Protein AF-A0A1Q6M2W2-F1 (afdb_monomer)

pLDDT: mean 86.51, std 11.09, range [36.31, 98.31]

Nearest PDB structures (foldseek):
  4e0s-assembly1_A  TM=2.019E-01  e=8.019E+00  Homo sapiens

Structure (mmCIF, N/CA/C/O backbone):
data_AF-A0A1Q6M2W2-F1
#
_entry.id   AF-A0A1Q6M2W2-F1
#
loop_
_atom_site.group_PDB
_atom_site.id
_atom_site.type_symbol
_atom_site.label_atom_id
_atom_site.label_alt_id
_atom_site.label_comp_id
_atom_site.label_asym_id
_atom_site.label_entity_id
_atom_site.label_seq_id
_atom_site.pdbx_PDB_ins_code
_atom_site.Cartn_x
_atom_site.Cartn_y
_atom_site.Cartn_z
_atom_site.occupancy
_atom_site.B_iso_or_equiv
_atom_site.auth_seq_id
_atom_site.auth_comp_id
_atom_site.auth_asym_id
_atom_site.auth_atom_id
_atom_site.pdbx_PDB_model_num
ATOM 1 N N . MET A 1 1 ? 17.132 29.764 -14.033 1.00 75.50 1 MET A N 1
ATOM 2 C CA . MET A 1 1 ? 17.702 30.479 -12.850 1.00 75.50 1 MET A CA 1
ATOM 3 C C . MET A 1 1 ? 17.456 29.687 -11.576 1.00 75.50 1 MET A C 1
ATOM 5 O O . MET A 1 1 ? 18.410 29.459 -10.844 1.00 75.50 1 MET A O 1
ATOM 9 N N . ILE A 1 2 ? 16.221 29.230 -11.338 1.00 83.56 2 ILE A N 1
ATOM 10 C CA . ILE A 1 2 ? 15.901 28.338 -10.218 1.00 83.56 2 ILE A CA 1
ATOM 11 C C . ILE A 1 2 ? 16.617 26.981 -10.332 1.00 83.56 2 ILE A C 1
ATOM 13 O O . ILE A 1 2 ? 17.122 26.501 -9.325 1.00 83.56 2 ILE A O 1
ATOM 17 N N . GLU A 1 3 ? 16.789 26.424 -11.544 1.00 86.62 3 GLU A N 1
ATOM 18 C CA . GLU A 1 3 ? 17.474 25.134 -11.725 1.00 86.62 3 GLU A CA 1
ATOM 19 C C . GLU A 1 3 ? 18.938 25.177 -11.271 1.00 86.62 3 GLU A C 1
ATOM 21 O O . GLU A 1 3 ? 19.395 24.283 -10.572 1.00 86.62 3 GLU A O 1
ATOM 26 N N . LYS A 1 4 ? 19.653 26.271 -11.563 1.00 86.12 4 LYS A N 1
ATOM 27 C CA . LYS A 1 4 ? 21.054 26.451 -11.147 1.00 86.12 4 LYS A CA 1
ATOM 28 C C . LYS A 1 4 ? 21.211 26.646 -9.639 1.00 86.12 4 LYS A C 1
ATOM 30 O O . LYS A 1 4 ? 22.255 26.300 -9.097 1.00 86.12 4 LYS A O 1
ATOM 35 N N . ILE A 1 5 ? 20.218 27.247 -8.981 1.00 88.75 5 ILE A N 1
ATOM 36 C CA . ILE A 1 5 ? 20.227 27.437 -7.524 1.00 88.75 5 ILE A CA 1
ATOM 37 C C . ILE A 1 5 ? 19.974 26.095 -6.840 1.00 88.75 5 ILE A C 1
ATOM 39 O O . ILE A 1 5 ? 20.729 25.719 -5.951 1.00 88.75 5 ILE A O 1
ATOM 43 N N . LEU A 1 6 ? 18.958 25.361 -7.298 1.00 89.31 6 LEU A N 1
ATOM 44 C CA . LEU A 1 6 ? 18.639 24.037 -6.773 1.00 89.31 6 LEU A CA 1
ATOM 45 C C . LEU A 1 6 ? 19.788 23.055 -7.008 1.00 89.31 6 LEU A C 1
ATOM 47 O O . LEU A 1 6 ? 20.166 22.366 -6.071 1.00 89.31 6 LEU A O 1
ATOM 51 N N . GLN A 1 7 ? 20.394 23.048 -8.200 1.00 91.56 7 GLN A N 1
ATOM 52 C CA . GLN A 1 7 ? 21.544 22.188 -8.491 1.00 91.56 7 GLN A CA 1
ATOM 53 C C . GLN A 1 7 ? 22.681 22.423 -7.493 1.00 91.56 7 GLN A C 1
ATOM 55 O O . GLN A 1 7 ? 23.125 21.482 -6.853 1.00 91.56 7 GLN A O 1
ATOM 60 N N . LYS A 1 8 ? 23.084 23.685 -7.284 1.00 91.12 8 LYS A N 1
ATOM 61 C CA . LYS A 1 8 ? 24.132 24.022 -6.308 1.00 91.12 8 LYS A CA 1
ATOM 62 C C . LYS A 1 8 ? 23.805 23.546 -4.896 1.00 91.12 8 LYS A C 1
ATOM 64 O O . LYS A 1 8 ? 24.703 23.117 -4.185 1.00 91.12 8 LYS A O 1
ATOM 69 N N . LEU A 1 9 ? 22.540 23.650 -4.495 1.00 91.69 9 LEU A N 1
ATOM 70 C CA . LEU A 1 9 ? 22.096 23.205 -3.182 1.00 91.69 9 LEU A CA 1
ATOM 71 C C . LEU A 1 9 ? 22.223 21.681 -3.055 1.00 91.69 9 LEU A C 1
ATOM 73 O O . LEU A 1 9 ? 22.772 21.195 -2.073 1.00 91.69 9 LEU A O 1
ATOM 77 N N . TYR A 1 10 ? 21.782 20.919 -4.057 1.00 89.06 10 TYR A N 1
ATOM 78 C CA . TYR A 1 10 ? 21.920 19.462 -4.032 1.00 89.06 10 TYR A CA 1
ATOM 79 C C . TYR A 1 10 ? 23.381 19.003 -4.082 1.00 89.06 10 TYR A C 1
ATOM 81 O O . TYR A 1 10 ? 23.728 18.097 -3.330 1.00 89.06 10 TYR A O 1
ATOM 89 N N . ASP A 1 11 ? 24.235 19.658 -4.873 1.00 89.62 11 ASP A N 1
ATOM 90 C CA . ASP A 1 11 ? 25.675 19.363 -4.921 1.00 89.62 11 ASP A CA 1
ATOM 91 C C . ASP A 1 11 ? 26.352 19.585 -3.549 1.00 89.62 11 ASP A C 1
ATOM 93 O O . ASP A 1 11 ? 27.282 18.867 -3.189 1.00 89.62 11 ASP A O 1
ATOM 97 N N . GLU A 1 12 ? 25.886 20.566 -2.763 1.00 91.50 12 GLU A N 1
ATOM 98 C CA . GLU A 1 12 ? 26.402 20.860 -1.418 1.00 91.50 12 GLU A CA 1
ATOM 99 C C . GLU A 1 12 ? 25.922 19.845 -0.368 1.00 91.50 12 GLU A C 1
ATOM 101 O O . GLU A 1 12 ? 26.719 19.367 0.440 1.00 91.50 12 GLU A O 1
ATOM 106 N N . TYR A 1 13 ? 24.631 19.498 -0.372 1.00 88.69 13 TYR A N 1
ATOM 107 C CA . TYR A 1 13 ? 24.055 18.570 0.611 1.00 88.69 13 TYR A CA 1
ATOM 108 C C . TYR A 1 13 ? 24.343 17.093 0.301 1.00 88.69 13 TYR A C 1
ATOM 110 O O . TYR A 1 13 ? 24.366 16.273 1.221 1.00 88.69 13 TYR A O 1
ATOM 118 N N . TYR A 1 14 ? 24.553 16.745 -0.971 1.00 86.12 14 TYR A N 1
ATOM 119 C CA . TYR A 1 14 ? 24.715 15.369 -1.444 1.00 86.12 14 TYR A CA 1
ATOM 120 C C . TYR A 1 14 ? 25.873 15.236 -2.450 1.00 86.12 14 TYR A C 1
ATOM 122 O O . TYR A 1 14 ? 25.654 14.796 -3.580 1.00 86.12 14 TYR A O 1
ATOM 130 N N . PRO A 1 15 ? 27.115 15.561 -2.052 1.00 85.44 15 PRO A N 1
ATOM 131 C CA . PRO A 1 15 ? 28.253 15.660 -2.974 1.00 85.44 15 PRO A CA 1
ATOM 132 C C . PRO A 1 15 ? 28.617 14.342 -3.676 1.00 85.44 15 PRO A C 1
ATOM 134 O O . PRO A 1 15 ? 29.222 14.361 -4.745 1.00 85.44 15 PRO A O 1
ATOM 137 N N . ASP A 1 16 ? 28.241 13.201 -3.094 1.00 85.69 16 ASP A N 1
ATOM 138 C CA . ASP A 1 16 ? 28.540 11.866 -3.629 1.00 85.69 16 ASP A CA 1
ATOM 139 C C . ASP A 1 16 ? 27.425 11.296 -4.523 1.00 85.69 16 ASP A C 1
ATOM 141 O O . ASP A 1 16 ? 27.523 10.156 -4.989 1.00 85.69 16 ASP A O 1
ATOM 145 N N . ARG A 1 17 ? 26.339 12.052 -4.730 1.00 82.75 17 ARG A N 1
ATOM 146 C CA . ARG A 1 17 ? 25.168 11.606 -5.488 1.00 82.75 17 ARG A CA 1
ATOM 147 C C . ARG A 1 17 ? 25.178 12.183 -6.896 1.00 82.75 17 ARG A C 1
ATOM 149 O O . ARG A 1 17 ? 25.464 13.359 -7.095 1.00 82.75 17 ARG A O 1
ATOM 156 N N . ASP A 1 18 ? 24.807 11.361 -7.872 1.00 84.31 18 ASP A N 1
ATOM 157 C CA . ASP A 1 18 ? 24.582 11.826 -9.245 1.00 84.31 18 ASP A CA 1
ATOM 158 C C . ASP A 1 18 ? 23.169 12.414 -9.340 1.00 84.31 18 ASP A C 1
ATOM 160 O O . ASP A 1 18 ? 22.199 11.696 -9.584 1.00 84.31 18 ASP A O 1
ATOM 164 N N . ILE A 1 19 ? 23.028 13.703 -9.030 1.00 84.56 19 ILE A N 1
ATOM 165 C CA . ILE A 1 19 ? 21.745 14.413 -9.022 1.00 84.56 19 ILE A CA 1
ATOM 166 C C . ILE A 1 19 ? 21.775 15.521 -10.067 1.00 84.56 19 ILE A C 1
ATOM 168 O O . ILE A 1 19 ? 22.689 16.341 -10.094 1.00 84.56 19 ILE A O 1
ATOM 172 N N . GLN A 1 20 ? 20.728 15.600 -10.883 1.00 86.25 20 GLN A N 1
ATOM 173 C CA . GLN A 1 20 ? 20.564 16.627 -11.898 1.00 86.25 20 GLN A CA 1
ATOM 174 C C . GLN A 1 20 ? 19.202 17.312 -11.782 1.00 86.25 20 GLN A C 1
ATOM 176 O O . GLN A 1 20 ? 18.156 16.668 -11.732 1.00 86.25 20 GLN A O 1
ATOM 181 N N . VAL A 1 21 ? 19.191 18.643 -11.791 1.00 85.12 21 VAL A N 1
ATOM 182 C CA . VAL A 1 21 ? 17.964 19.439 -11.881 1.00 85.12 21 VAL A CA 1
ATOM 183 C C . VAL A 1 21 ? 17.675 19.748 -13.348 1.00 85.12 21 VAL A C 1
ATOM 185 O O . VAL A 1 21 ? 18.385 20.516 -13.998 1.00 85.12 21 VAL A O 1
ATOM 188 N N . LEU A 1 22 ? 16.606 19.153 -13.867 1.00 83.94 22 LEU A N 1
ATOM 189 C CA . LEU A 1 22 ? 16.164 19.241 -15.255 1.00 83.94 22 LEU A CA 1
ATOM 190 C C . LEU A 1 22 ? 14.879 20.065 -15.381 1.00 83.94 22 LEU A C 1
ATOM 192 O O . LEU A 1 22 ? 14.117 20.215 -14.427 1.00 83.94 22 LEU A O 1
ATOM 196 N N . ILE A 1 23 ? 14.600 20.569 -16.584 1.00 80.00 23 ILE A N 1
ATOM 197 C CA . ILE A 1 23 ? 13.263 21.053 -16.951 1.00 80.00 23 ILE A CA 1
ATOM 198 C C . ILE A 1 23 ? 12.682 20.067 -17.958 1.00 80.00 23 ILE A C 1
ATOM 200 O O . ILE A 1 23 ? 13.102 20.039 -19.112 1.00 80.00 23 ILE A O 1
ATOM 204 N N . VAL A 1 24 ? 11.705 19.277 -17.521 1.00 73.06 24 VAL A N 1
ATOM 205 C CA . VAL A 1 24 ? 11.003 18.299 -18.357 1.00 73.06 24 VAL A CA 1
ATOM 206 C C . VAL A 1 24 ? 9.574 18.792 -18.543 1.00 73.06 24 VAL A C 1
ATOM 208 O O . VAL A 1 24 ? 8.870 19.050 -17.568 1.00 73.06 24 VAL A O 1
ATOM 211 N N . ASN A 1 25 ? 9.151 18.995 -19.794 1.00 74.00 25 ASN A N 1
ATOM 212 C CA . ASN A 1 25 ? 7.805 19.476 -20.140 1.00 74.00 25 ASN A CA 1
ATOM 213 C C . ASN A 1 25 ? 7.372 20.741 -19.365 1.00 74.00 25 ASN A C 1
ATOM 215 O O . ASN A 1 25 ? 6.236 20.860 -18.909 1.00 74.00 25 ASN A O 1
ATOM 219 N N . GLY A 1 26 ? 8.300 21.687 -19.179 1.00 76.88 26 GLY A N 1
ATOM 220 C CA . GLY A 1 26 ? 8.050 22.951 -18.474 1.00 76.88 26 GLY A CA 1
ATOM 221 C C . GLY A 1 26 ? 8.028 22.855 -16.943 1.00 76.88 26 GLY A C 1
ATOM 222 O O . GLY A 1 26 ? 7.770 23.861 -16.285 1.00 76.88 26 GLY A O 1
ATOM 223 N N . ARG A 1 27 ? 8.319 21.685 -16.361 1.00 77.12 27 ARG A N 1
ATOM 224 C CA . ARG A 1 27 ? 8.390 21.472 -14.910 1.00 77.12 27 ARG A CA 1
ATOM 225 C C . ARG A 1 27 ? 9.825 21.223 -14.460 1.00 77.12 27 ARG A C 1
ATOM 227 O O . ARG A 1 27 ? 10.547 20.440 -15.076 1.00 77.12 27 ARG A O 1
ATOM 234 N N . VAL A 1 28 ? 10.220 21.867 -13.362 1.00 81.06 28 VAL A N 1
ATOM 235 C CA . VAL A 1 28 ? 11.485 21.564 -12.679 1.00 81.06 28 VAL A CA 1
ATOM 236 C C . VAL A 1 28 ? 11.394 20.147 -12.118 1.00 81.06 28 VAL A C 1
ATOM 238 O O . VAL A 1 28 ? 10.469 19.838 -11.373 1.00 81.06 28 VAL A O 1
ATOM 241 N N . THR A 1 29 ? 12.333 19.296 -12.508 1.00 80.19 29 THR A N 1
ATOM 242 C CA . THR A 1 29 ? 12.381 17.871 -12.180 1.00 80.19 29 THR A CA 1
ATOM 243 C C . THR A 1 29 ? 13.741 17.556 -11.581 1.00 80.19 29 THR A C 1
ATOM 245 O O . THR A 1 29 ? 14.766 17.915 -12.155 1.00 80.19 29 THR A O 1
ATOM 248 N N . LEU A 1 30 ? 13.755 16.891 -10.430 1.00 82.44 30 LEU A N 1
ATOM 249 C CA . LEU A 1 30 ? 14.973 16.358 -9.834 1.00 82.44 30 LEU A CA 1
ATOM 250 C C . LEU A 1 30 ? 15.187 14.937 -10.363 1.00 82.44 30 LEU A C 1
ATOM 252 O O . LEU A 1 30 ? 14.386 14.052 -10.073 1.00 82.44 30 LEU A O 1
ATOM 256 N N . ALA A 1 31 ? 16.240 14.726 -11.142 1.00 79.62 31 ALA A N 1
ATOM 257 C CA . ALA A 1 31 ? 16.678 13.408 -11.570 1.00 79.62 31 ALA A CA 1
ATOM 258 C C . ALA A 1 31 ? 17.795 12.932 -10.638 1.00 79.62 31 ALA A C 1
ATOM 260 O O . ALA A 1 31 ? 18.811 13.602 -10.481 1.00 79.62 31 ALA A O 1
ATOM 261 N N . ILE A 1 32 ? 17.590 11.790 -9.993 1.00 82.88 32 ILE A N 1
ATOM 262 C CA . ILE A 1 32 ? 18.611 11.111 -9.198 1.00 82.88 32 ILE A CA 1
ATOM 263 C C . ILE A 1 32 ? 19.132 9.981 -10.085 1.00 82.88 32 ILE A C 1
ATOM 265 O O . ILE A 1 32 ? 18.499 8.941 -10.220 1.00 82.88 32 ILE A O 1
ATOM 269 N N . ASN A 1 33 ? 20.239 10.226 -10.769 1.00 83.88 33 ASN A N 1
ATOM 270 C CA . ASN A 1 33 ? 20.724 9.410 -11.876 1.00 83.88 33 ASN A CA 1
ATOM 271 C C . ASN A 1 33 ? 21.534 8.188 -11.434 1.00 83.88 33 ASN A C 1
ATOM 273 O O . ASN A 1 33 ? 21.757 7.295 -12.245 1.00 83.88 33 ASN A O 1
ATOM 277 N N . ASP A 1 34 ? 21.944 8.109 -10.166 1.00 85.00 34 ASP A N 1
ATOM 278 C CA . ASP A 1 34 ? 22.651 6.945 -9.617 1.00 85.00 34 ASP A CA 1
ATOM 279 C C . ASP A 1 34 ? 21.727 5.877 -9.012 1.00 85.00 34 ASP A C 1
ATOM 281 O O . ASP A 1 34 ? 22.176 4.755 -8.755 1.00 85.00 34 ASP A O 1
ATOM 285 N N . THR A 1 35 ? 20.456 6.211 -8.768 1.00 86.94 35 THR A N 1
ATOM 286 C CA . THR A 1 35 ? 19.514 5.361 -8.034 1.00 86.94 35 THR A CA 1
ATOM 287 C C . THR A 1 35 ? 18.098 5.518 -8.564 1.00 86.94 35 THR A C 1
ATOM 289 O O . THR A 1 35 ? 17.598 6.631 -8.684 1.00 86.94 35 THR A O 1
ATOM 292 N N . ALA A 1 36 ? 17.405 4.403 -8.775 1.00 87.62 36 ALA A N 1
ATOM 293 C CA . ALA A 1 36 ? 15.993 4.399 -9.138 1.00 87.62 36 ALA A CA 1
ATOM 294 C C . ALA A 1 36 ? 15.145 3.786 -8.015 1.00 87.62 36 ALA A C 1
ATOM 296 O O . ALA A 1 36 ? 15.364 2.636 -7.649 1.00 87.62 36 ALA A O 1
ATOM 297 N N . GLN A 1 37 ? 14.161 4.523 -7.488 1.00 88.06 37 GLN A N 1
ATOM 298 C CA . GLN A 1 37 ? 13.134 3.956 -6.607 1.00 88.06 37 GLN A CA 1
ATOM 299 C C . GLN A 1 37 ? 11.965 3.475 -7.459 1.00 88.06 37 GLN A C 1
ATOM 301 O O . GLN A 1 37 ? 11.242 4.286 -8.035 1.00 88.06 37 GLN A O 1
ATOM 306 N N . ALA A 1 38 ? 11.779 2.160 -7.544 1.00 90.19 38 ALA A N 1
ATOM 307 C CA . ALA A 1 38 ? 10.659 1.597 -8.275 1.00 90.19 38 ALA A CA 1
ATOM 308 C C . ALA A 1 38 ? 9.338 1.927 -7.565 1.00 90.19 38 ALA A C 1
ATOM 310 O O . ALA A 1 38 ? 9.150 1.639 -6.379 1.00 90.19 38 ALA A O 1
ATOM 311 N N . SER A 1 39 ? 8.409 2.506 -8.322 1.00 89.75 39 SER A N 1
ATOM 312 C CA . SER A 1 39 ? 7.023 2.719 -7.903 1.00 89.75 39 SER A CA 1
ATOM 313 C C . SER A 1 39 ? 6.226 1.416 -7.971 1.00 89.75 39 SER A C 1
ATOM 315 O O . SER A 1 39 ? 5.271 1.240 -7.221 1.00 89.75 39 SER A O 1
ATOM 317 N N . TYR A 1 40 ? 6.599 0.497 -8.864 1.00 92.75 40 TYR A N 1
ATOM 318 C CA . TYR A 1 40 ? 5.959 -0.806 -9.029 1.00 92.75 40 TYR A CA 1
ATOM 319 C C . TYR A 1 40 ? 6.880 -1.803 -9.745 1.00 92.75 40 TYR A C 1
ATOM 321 O O . TYR A 1 40 ? 7.853 -1.418 -10.401 1.00 92.75 40 TYR A O 1
ATOM 329 N N . SER A 1 41 ? 6.529 -3.085 -9.658 1.00 93.88 41 SER A N 1
ATOM 330 C CA . SER A 1 41 ? 7.051 -4.154 -10.513 1.00 93.88 41 SER A CA 1
ATOM 331 C C . SER A 1 41 ? 5.907 -4.862 -11.232 1.00 93.88 41 SER A C 1
ATOM 333 O O . SER A 1 41 ? 4.796 -4.989 -10.707 1.00 93.88 41 SER A O 1
ATOM 335 N N . ILE A 1 42 ? 6.163 -5.324 -12.452 1.00 95.12 42 ILE A N 1
ATOM 336 C CA . ILE A 1 42 ? 5.159 -6.001 -13.273 1.00 95.12 42 ILE A CA 1
ATOM 337 C C . ILE A 1 42 ? 5.330 -7.515 -13.139 1.00 95.12 42 ILE A C 1
ATOM 339 O O . ILE A 1 42 ? 6.439 -8.039 -13.225 1.00 95.12 42 ILE A O 1
ATOM 343 N N . LYS A 1 43 ? 4.223 -8.236 -12.941 1.00 93.00 43 LYS A N 1
ATOM 344 C CA . LYS A 1 43 ? 4.223 -9.693 -12.796 1.00 93.00 43 LYS A CA 1
ATOM 345 C C . LYS A 1 43 ? 4.658 -10.373 -14.098 1.00 93.00 43 LYS A C 1
ATOM 347 O O . LYS A 1 43 ? 4.135 -10.061 -15.167 1.00 93.00 43 LYS A O 1
ATOM 352 N N . GLY A 1 44 ? 5.549 -11.358 -13.985 1.00 94.38 44 GLY A N 1
ATOM 353 C CA . GLY A 1 44 ? 6.057 -12.148 -15.111 1.00 94.38 44 GLY A CA 1
ATOM 354 C C . GLY A 1 44 ? 7.385 -11.630 -15.665 1.00 94.38 44 GLY A C 1
ATOM 355 O O . GLY A 1 44 ? 8.047 -10.803 -15.046 1.00 94.38 44 GLY A O 1
ATOM 356 N N . THR A 1 45 ? 7.780 -12.151 -16.826 1.00 96.56 45 THR A N 1
ATOM 357 C CA . THR A 1 45 ? 9.017 -11.766 -17.517 1.00 96.56 45 THR A CA 1
ATOM 358 C C . THR A 1 45 ? 8.721 -11.347 -18.948 1.00 96.56 45 THR A C 1
ATOM 360 O O . THR A 1 45 ? 7.876 -11.968 -19.594 1.00 96.56 45 THR A O 1
ATOM 363 N N . TYR A 1 46 ? 9.460 -10.364 -19.452 1.00 97.94 46 TYR A N 1
ATOM 364 C CA . TYR A 1 46 ? 9.162 -9.671 -20.702 1.00 97.94 46 TYR A CA 1
ATOM 365 C C . TYR A 1 46 ? 10.362 -9.686 -21.649 1.00 97.94 46 TYR A C 1
ATOM 367 O O . TYR A 1 46 ? 11.522 -9.636 -21.234 1.00 97.94 46 TYR A O 1
ATOM 375 N N . ARG A 1 47 ? 10.098 -9.742 -22.949 1.00 97.38 47 ARG A N 1
ATOM 376 C CA . ARG A 1 47 ? 11.106 -9.575 -24.000 1.00 97.38 47 ARG A CA 1
ATOM 377 C C . ARG A 1 47 ? 11.396 -8.100 -24.232 1.00 97.38 47 ARG A C 1
ATOM 379 O O . ARG A 1 47 ? 10.553 -7.254 -23.957 1.00 97.38 47 ARG A O 1
ATOM 386 N N . TYR A 1 48 ? 12.552 -7.807 -24.823 1.00 97.38 48 TYR A N 1
ATOM 387 C CA . TYR A 1 48 ? 12.975 -6.443 -25.158 1.00 97.38 48 TYR A CA 1
ATOM 388 C C . TYR A 1 48 ? 11.862 -5.586 -25.798 1.00 97.38 48 TYR A C 1
ATOM 390 O O . TYR A 1 48 ? 11.522 -4.530 -25.276 1.00 97.38 48 TYR A O 1
ATOM 398 N N . GLU A 1 49 ? 11.230 -6.066 -26.874 1.00 96.69 49 GLU A N 1
ATOM 399 C CA . GLU A 1 49 ? 10.168 -5.321 -27.576 1.00 96.69 49 GLU A CA 1
ATOM 400 C C . GLU A 1 49 ? 8.903 -5.121 -26.725 1.00 96.69 49 GLU A C 1
ATOM 402 O O . GLU A 1 49 ? 8.231 -4.096 -26.823 1.00 96.69 49 GLU A O 1
ATOM 407 N N . GLU A 1 50 ? 8.575 -6.079 -25.855 1.00 97.62 50 GLU A N 1
ATOM 408 C CA . GLU A 1 50 ? 7.438 -5.952 -24.939 1.00 97.62 50 GLU A CA 1
ATOM 409 C C . GLU A 1 50 ? 7.710 -4.855 -23.909 1.00 97.62 50 GLU A C 1
ATOM 411 O O . GLU A 1 50 ? 6.841 -4.026 -23.654 1.00 97.62 50 GLU A O 1
ATOM 416 N N . VAL A 1 51 ? 8.937 -4.782 -23.384 1.00 97.94 51 VAL A N 1
ATOM 417 C CA . VAL A 1 51 ? 9.347 -3.699 -22.484 1.00 97.94 51 VAL A CA 1
ATOM 418 C C . VAL A 1 51 ? 9.305 -2.340 -23.189 1.00 97.94 51 VAL A C 1
ATOM 420 O O . VAL A 1 51 ? 8.810 -1.376 -22.606 1.00 97.94 51 VAL A O 1
ATOM 423 N N . GLN A 1 52 ? 9.765 -2.245 -24.443 1.00 96.38 52 GLN A N 1
ATOM 424 C CA . GLN A 1 52 ? 9.666 -1.004 -25.225 1.00 96.38 52 GLN A CA 1
ATOM 425 C C . GLN A 1 52 ? 8.211 -0.537 -25.354 1.00 96.38 52 GLN A C 1
ATOM 427 O O . GLN A 1 52 ? 7.925 0.640 -25.131 1.00 96.38 52 GLN A O 1
ATOM 432 N N . ASN A 1 53 ? 7.289 -1.457 -25.649 1.00 96.75 53 ASN A N 1
ATOM 433 C CA . ASN A 1 53 ? 5.861 -1.153 -25.740 1.00 96.75 53 ASN A CA 1
ATOM 434 C C . ASN A 1 53 ? 5.288 -0.683 -24.398 1.00 96.75 53 ASN A C 1
ATOM 436 O O . ASN A 1 53 ? 4.562 0.306 -24.360 1.00 96.75 53 ASN A O 1
ATOM 440 N N . LEU A 1 54 ? 5.649 -1.336 -23.289 1.00 97.25 54 LEU A N 1
ATOM 441 C CA . LEU A 1 54 ? 5.239 -0.906 -21.949 1.00 97.25 54 LEU A CA 1
ATOM 442 C C . LEU A 1 54 ? 5.771 0.496 -21.612 1.00 97.25 54 LEU A C 1
ATOM 444 O O . LEU A 1 54 ? 5.049 1.317 -21.050 1.00 97.25 54 LEU A O 1
ATOM 448 N N . ASN A 1 55 ? 7.011 0.809 -21.997 1.00 96.75 55 ASN A N 1
ATOM 449 C CA . ASN A 1 55 ? 7.623 2.102 -21.702 1.00 96.75 55 ASN A CA 1
ATOM 450 C C . ASN A 1 55 ? 6.899 3.281 -22.380 1.00 96.75 55 ASN A C 1
ATOM 452 O O . ASN A 1 55 ? 6.926 4.389 -21.843 1.00 96.75 55 ASN A O 1
ATOM 456 N N . GLN A 1 56 ? 6.201 3.061 -23.502 1.00 95.06 56 GLN A N 1
ATOM 457 C CA . GLN A 1 56 ? 5.419 4.106 -24.182 1.00 95.06 56 GLN A CA 1
ATOM 458 C C . GLN A 1 56 ? 4.336 4.719 -23.279 1.00 95.06 56 GLN A C 1
ATOM 460 O O . GLN A 1 56 ? 4.021 5.897 -23.428 1.00 95.06 56 GLN A O 1
ATOM 465 N N . PHE A 1 57 ? 3.822 3.967 -22.300 1.00 94.62 57 PHE A N 1
ATOM 466 C CA . PHE A 1 57 ? 2.809 4.438 -21.346 1.00 94.62 57 PHE A CA 1
ATOM 467 C C . PHE A 1 57 ? 3.384 5.273 -20.195 1.00 94.62 57 PHE A C 1
ATOM 469 O O . PHE A 1 57 ? 2.640 5.863 -19.420 1.00 94.62 57 PHE A O 1
ATOM 476 N N . THR A 1 58 ? 4.710 5.346 -20.071 1.00 91.94 58 THR A N 1
ATOM 477 C CA . THR A 1 58 ? 5.369 6.036 -18.952 1.00 91.94 58 THR A CA 1
ATOM 478 C C . THR A 1 58 ? 5.775 7.474 -19.268 1.00 91.94 58 THR A C 1
ATOM 480 O O . THR A 1 58 ? 6.145 8.211 -18.356 1.00 91.94 58 THR A O 1
ATOM 483 N N . ASN A 1 59 ? 5.746 7.871 -20.549 1.00 86.69 59 ASN A N 1
ATOM 484 C CA . ASN A 1 59 ? 6.332 9.118 -21.061 1.00 86.69 59 ASN A CA 1
ATOM 485 C C . ASN A 1 59 ? 7.814 9.330 -20.679 1.00 86.69 59 ASN A C 1
ATOM 487 O O . ASN A 1 59 ? 8.293 10.465 -20.678 1.00 86.69 59 ASN A O 1
ATOM 491 N N . GLY A 1 60 ? 8.533 8.256 -20.345 1.00 89.31 60 GLY A N 1
ATOM 492 C CA . GLY A 1 60 ? 9.939 8.293 -19.957 1.00 89.31 60 GLY A CA 1
ATOM 493 C C . GLY A 1 60 ? 10.812 7.376 -20.805 1.00 89.31 60 GLY A C 1
ATOM 494 O O . GLY A 1 60 ? 10.436 6.917 -21.886 1.00 89.31 60 GLY A O 1
ATOM 495 N N . PHE A 1 61 ? 12.006 7.111 -20.296 1.00 93.19 61 PHE A N 1
ATOM 496 C CA . PHE A 1 61 ? 13.015 6.279 -20.936 1.00 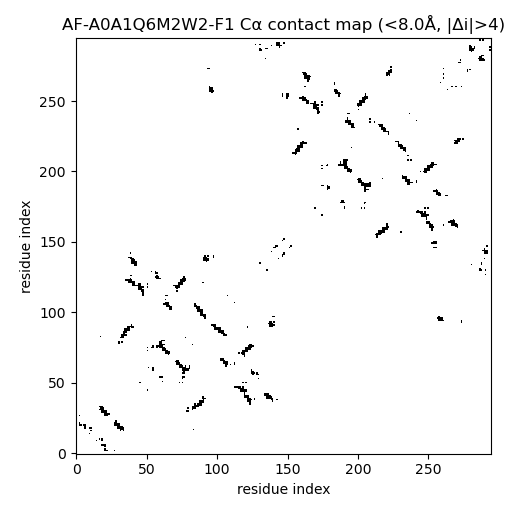93.19 61 PHE A CA 1
ATOM 497 C C . PHE A 1 61 ? 13.124 4.917 -20.259 1.00 93.19 61 PHE A C 1
ATOM 499 O O . PHE A 1 61 ? 12.710 4.735 -19.113 1.00 93.19 61 PHE A O 1
ATOM 506 N N . VAL A 1 62 ? 13.722 3.971 -20.978 1.00 95.38 62 VAL A N 1
ATOM 507 C CA . VAL A 1 62 ? 13.986 2.623 -20.485 1.00 95.38 62 VAL A CA 1
ATOM 508 C C . VAL A 1 62 ? 15.482 2.346 -20.429 1.00 95.38 62 VAL A C 1
ATOM 510 O O . VAL A 1 62 ? 16.222 2.716 -21.341 1.00 95.38 62 VAL A O 1
ATOM 513 N N . GLN A 1 63 ? 15.920 1.661 -19.375 1.00 95.75 63 GLN A N 1
ATOM 514 C CA . GLN A 1 63 ? 17.248 1.057 -19.296 1.00 95.75 63 GLN A CA 1
ATOM 515 C C . GLN A 1 63 ? 17.152 -0.439 -19.007 1.00 95.75 63 GLN A C 1
ATOM 517 O O . GLN A 1 63 ? 16.255 -0.893 -18.299 1.00 95.75 63 GLN A O 1
ATOM 522 N N . TYR A 1 64 ? 18.110 -1.191 -19.544 1.00 97.31 64 TYR A N 1
ATOM 523 C CA . TYR A 1 64 ? 18.209 -2.641 -19.412 1.00 97.31 64 TYR A CA 1
ATOM 524 C C . TYR A 1 64 ? 19.530 -3.013 -18.752 1.00 97.31 64 TYR A C 1
ATOM 526 O O . TYR A 1 64 ? 20.556 -2.380 -19.006 1.00 97.31 64 TYR A O 1
ATOM 534 N N . GLY A 1 65 ? 19.521 -4.050 -17.927 1.00 96.12 65 GLY A N 1
ATOM 535 C CA . GLY A 1 65 ? 20.712 -4.501 -17.224 1.00 96.12 65 GLY A CA 1
ATOM 536 C C . GLY A 1 65 ? 20.507 -5.813 -16.485 1.00 96.12 65 GLY A C 1
ATOM 537 O O . GLY A 1 65 ? 19.524 -6.520 -16.695 1.00 96.12 65 GLY A O 1
ATOM 538 N N . LEU A 1 66 ? 21.453 -6.127 -15.609 1.00 96.00 66 LEU A N 1
ATOM 539 C CA . LEU A 1 66 ? 21.443 -7.292 -14.735 1.00 96.00 66 LEU A CA 1
ATOM 540 C C . LEU A 1 66 ? 21.426 -6.849 -13.274 1.00 96.00 66 LEU A C 1
ATOM 542 O O . LEU A 1 66 ? 22.316 -6.106 -12.852 1.00 96.00 66 LEU A O 1
ATOM 546 N N . CYS A 1 67 ? 20.493 -7.391 -12.497 1.00 93.81 67 CYS A N 1
ATOM 547 C CA . CYS A 1 67 ? 20.559 -7.376 -11.040 1.00 93.81 67 CYS A CA 1
ATOM 548 C C . CYS A 1 67 ? 21.097 -8.728 -10.545 1.00 93.81 67 CYS A C 1
ATOM 550 O O . CYS A 1 67 ? 20.441 -9.754 -10.745 1.00 93.81 67 CYS A O 1
ATOM 552 N N . PRO A 1 68 ? 22.300 -8.787 -9.939 1.00 85.75 68 PRO A N 1
ATOM 553 C CA . PRO A 1 68 ? 22.829 -10.034 -9.393 1.00 85.75 68 PRO A CA 1
ATOM 554 C C . PRO A 1 68 ? 21.903 -10.585 -8.299 1.00 85.75 68 PRO A C 1
ATOM 556 O O . PRO A 1 68 ? 21.765 -9.974 -7.247 1.00 85.75 68 PRO A O 1
ATOM 559 N N . GLY A 1 69 ? 21.283 -11.740 -8.550 1.00 83.56 69 GLY A N 1
ATOM 560 C CA . GLY A 1 69 ? 20.297 -12.364 -7.655 1.00 83.56 69 GLY A CA 1
ATOM 561 C C . GLY A 1 69 ? 18.895 -12.441 -8.260 1.00 83.56 69 GLY A C 1
ATOM 562 O O . GLY A 1 69 ? 18.248 -13.477 -8.131 1.00 83.56 69 GLY A O 1
ATOM 563 N N . ASP A 1 70 ? 18.486 -11.411 -9.003 1.00 83.25 70 ASP A N 1
ATOM 564 C CA . ASP A 1 70 ? 17.154 -11.314 -9.625 1.00 83.25 70 ASP A CA 1
ATOM 565 C C . ASP A 1 70 ? 17.167 -11.628 -11.128 1.00 83.25 70 ASP A C 1
ATOM 567 O O . ASP A 1 70 ? 16.157 -12.044 -11.694 1.00 83.25 70 ASP A O 1
ATOM 571 N N . GLY A 1 71 ? 18.327 -11.485 -11.776 1.00 93.62 71 GLY A N 1
ATOM 572 C CA . GLY A 1 71 ? 18.507 -11.762 -13.198 1.00 93.62 71 GLY A CA 1
ATOM 573 C C . GLY A 1 71 ? 18.365 -10.513 -14.072 1.00 93.62 71 GLY A C 1
ATOM 574 O O . GLY A 1 71 ? 18.667 -9.403 -13.621 1.00 93.62 71 GLY A O 1
ATOM 575 N N . PRO A 1 72 ? 18.018 -10.680 -15.361 1.00 97.38 72 PRO A N 1
ATOM 576 C CA . PRO A 1 72 ? 17.867 -9.555 -16.269 1.00 97.38 72 PRO A CA 1
ATOM 577 C C . PRO A 1 72 ? 16.721 -8.634 -15.849 1.00 97.38 72 PRO A C 1
ATOM 579 O O . PRO A 1 72 ? 15.597 -9.077 -15.617 1.00 97.38 72 PRO A O 1
ATOM 582 N N . THR A 1 73 ? 17.003 -7.337 -15.817 1.00 96.94 73 THR A N 1
ATOM 583 C CA . THR A 1 73 ? 16.112 -6.303 -15.295 1.00 96.94 73 THR A CA 1
ATOM 584 C C . THR A 1 73 ? 15.949 -5.170 -16.300 1.00 96.94 73 THR A C 1
ATOM 586 O O . THR A 1 73 ? 16.922 -4.720 -16.908 1.00 96.94 73 THR A O 1
ATOM 589 N N . ALA A 1 74 ? 14.719 -4.688 -16.452 1.00 97.12 74 ALA A N 1
ATOM 590 C CA . ALA A 1 74 ? 14.400 -3.474 -17.181 1.00 97.12 74 ALA A CA 1
ATOM 591 C C . ALA A 1 74 ? 13.735 -2.446 -16.262 1.00 97.12 74 ALA A C 1
ATOM 593 O O . ALA A 1 74 ? 12.905 -2.793 -15.421 1.00 97.12 74 ALA A O 1
ATOM 594 N N . ILE A 1 75 ? 14.090 -1.178 -16.451 1.00 96.44 75 ILE A N 1
ATOM 595 C CA . ILE A 1 75 ? 13.573 -0.045 -15.682 1.00 96.44 75 ILE A CA 1
ATOM 596 C C . ILE A 1 75 ? 12.908 0.913 -16.660 1.00 96.44 75 ILE A C 1
ATOM 598 O O . ILE A 1 75 ? 13.600 1.481 -17.501 1.00 96.44 75 ILE A O 1
ATOM 602 N N . ILE A 1 76 ? 11.592 1.085 -16.558 1.00 96.94 76 ILE A N 1
ATOM 603 C CA . ILE A 1 76 ? 10.792 1.957 -17.429 1.00 96.94 76 ILE A CA 1
ATOM 604 C C . ILE A 1 76 ? 10.392 3.257 -16.719 1.00 96.94 76 ILE A C 1
ATOM 606 O O . ILE A 1 76 ? 10.282 3.318 -15.489 1.00 96.94 76 ILE A O 1
ATOM 610 N N . GLY A 1 77 ? 10.143 4.311 -17.496 1.00 93.69 77 GLY A N 1
ATOM 611 C CA . GLY A 1 77 ? 9.718 5.609 -16.968 1.00 93.69 77 GLY A CA 1
ATOM 612 C C . GLY A 1 77 ? 10.828 6.452 -16.343 1.00 93.69 77 GLY A C 1
ATOM 613 O O . GLY A 1 77 ? 10.534 7.305 -15.506 1.00 93.69 77 GLY A O 1
ATOM 614 N N . LEU A 1 78 ? 12.087 6.237 -16.734 1.00 90.81 78 LEU A N 1
ATOM 615 C CA . LEU A 1 78 ? 13.214 7.079 -16.326 1.00 90.81 78 LEU A CA 1
ATOM 616 C C . LEU A 1 78 ? 13.090 8.491 -16.911 1.00 90.81 78 LEU A C 1
ATOM 618 O O . LEU A 1 78 ? 12.591 8.669 -18.020 1.00 90.81 78 LEU A O 1
ATOM 622 N N . ALA A 1 79 ? 13.581 9.494 -16.182 1.00 86.00 79 ALA A N 1
ATOM 623 C CA . ALA A 1 79 ? 13.613 10.879 -16.660 1.00 86.00 79 ALA A CA 1
ATOM 624 C C . ALA A 1 79 ? 14.794 11.159 -17.610 1.00 86.00 79 ALA A C 1
ATOM 626 O O . ALA A 1 79 ? 14.690 12.038 -18.463 1.00 86.00 79 ALA A O 1
ATOM 627 N N . ASP A 1 80 ? 15.890 10.406 -17.480 1.00 84.81 80 ASP A N 1
ATOM 628 C CA . ASP A 1 80 ? 17.114 10.545 -18.274 1.00 84.81 80 ASP A CA 1
ATOM 629 C C . ASP A 1 80 ? 17.501 9.185 -18.893 1.00 84.81 80 ASP A C 1
ATOM 631 O O . ASP A 1 80 ? 17.704 8.216 -18.153 1.00 84.81 80 ASP A O 1
ATOM 635 N N . PRO A 1 81 ? 17.630 9.066 -20.232 1.00 83.75 81 PRO A N 1
ATOM 636 C CA . PRO A 1 81 ? 18.075 7.825 -20.873 1.00 83.75 81 PRO A CA 1
ATOM 637 C C . PRO A 1 81 ? 19.532 7.465 -20.539 1.00 83.75 81 PRO A C 1
ATOM 639 O O . PRO A 1 81 ? 19.938 6.304 -20.663 1.00 83.75 81 PRO A O 1
ATOM 642 N N . ASN A 1 82 ? 20.328 8.440 -20.103 1.00 85.56 82 ASN A N 1
ATOM 643 C CA . ASN A 1 82 ? 21.741 8.288 -19.779 1.00 85.56 82 ASN A CA 1
ATOM 644 C C . ASN A 1 82 ? 22.010 8.192 -18.275 1.00 85.56 82 ASN A C 1
ATOM 646 O O . ASN A 1 82 ? 23.179 8.195 -17.893 1.00 85.56 82 ASN A O 1
ATOM 650 N N . ALA A 1 83 ? 20.967 8.043 -17.447 1.00 85.94 83 ALA A N 1
ATOM 651 C CA . ALA A 1 83 ? 21.116 7.836 -16.011 1.00 85.94 83 ALA A CA 1
ATOM 652 C C . ALA A 1 83 ? 22.161 6.742 -15.724 1.00 85.94 83 ALA A C 1
ATOM 654 O O . ALA A 1 83 ? 22.112 5.647 -16.295 1.00 85.94 83 ALA A O 1
ATOM 655 N N . ASN A 1 84 ? 23.131 7.041 -14.866 1.00 88.56 84 ASN A N 1
ATOM 656 C CA . ASN A 1 84 ? 24.195 6.118 -14.492 1.00 88.56 84 ASN A CA 1
ATOM 657 C C . ASN A 1 84 ? 23.778 5.274 -13.282 1.00 88.56 84 ASN A C 1
ATOM 659 O O . ASN A 1 84 ? 24.407 5.320 -12.220 1.00 88.56 84 ASN A O 1
ATOM 663 N N . LEU A 1 85 ? 22.677 4.538 -13.438 1.00 90.06 85 LEU A N 1
ATOM 664 C CA . LEU A 1 85 ? 22.065 3.790 -12.349 1.00 90.06 85 LEU A CA 1
ATOM 665 C C . LEU A 1 85 ? 23.041 2.744 -11.810 1.00 90.06 85 LEU A C 1
ATOM 667 O O . LEU A 1 85 ? 23.459 1.835 -12.523 1.00 90.06 85 LEU A O 1
ATOM 671 N N . LYS A 1 86 ? 23.372 2.872 -10.527 1.00 89.06 86 LYS A N 1
ATOM 672 C CA . LYS A 1 86 ? 24.178 1.903 -9.779 1.00 89.06 86 LYS A CA 1
ATOM 673 C C . LYS A 1 86 ? 23.295 0.968 -8.970 1.00 89.06 86 LYS A C 1
ATOM 675 O O . LYS A 1 86 ? 23.638 -0.200 -8.790 1.00 89.06 86 LYS A O 1
ATOM 680 N N . PHE A 1 87 ? 22.168 1.488 -8.483 1.00 89.00 87 PHE A N 1
ATOM 681 C CA . PHE A 1 87 ? 21.254 0.751 -7.623 1.00 89.00 87 PHE A CA 1
ATOM 682 C C . PHE A 1 87 ? 19.791 0.980 -7.997 1.00 89.00 87 PHE A C 1
ATOM 684 O O . PHE A 1 87 ? 19.397 2.061 -8.436 1.00 89.00 87 PHE A O 1
ATOM 691 N N . ILE A 1 88 ? 18.973 -0.038 -7.755 1.00 89.44 88 ILE A N 1
ATOM 692 C CA . ILE A 1 88 ? 17.515 0.049 -7.791 1.00 89.44 88 ILE A CA 1
ATOM 693 C C . ILE A 1 88 ? 17.005 -0.252 -6.389 1.00 89.44 88 ILE A C 1
ATOM 695 O O . ILE A 1 88 ? 17.392 -1.253 -5.788 1.00 89.44 88 ILE A O 1
ATOM 699 N N . LEU A 1 89 ? 16.122 0.599 -5.886 1.00 87.50 89 LEU A N 1
ATOM 700 C CA . LEU A 1 89 ? 15.325 0.320 -4.704 1.00 87.50 89 LEU A CA 1
ATOM 701 C C . LEU A 1 89 ? 14.022 -0.320 -5.177 1.00 87.50 89 LEU A C 1
ATOM 703 O O . LEU A 1 89 ? 13.254 0.285 -5.930 1.00 87.50 89 LEU A O 1
ATOM 707 N N . ASP A 1 90 ? 13.822 -1.572 -4.782 1.00 86.12 90 ASP A N 1
ATOM 708 C CA . ASP A 1 90 ? 12.673 -2.377 -5.185 1.00 86.12 90 ASP A CA 1
ATOM 709 C C . ASP A 1 90 ? 11.347 -1.752 -4.712 1.00 86.12 90 ASP A C 1
ATOM 711 O O . ASP A 1 90 ? 11.265 -1.095 -3.667 1.00 86.12 90 ASP A O 1
ATOM 715 N N . ALA A 1 91 ? 10.279 -1.997 -5.470 1.00 83.31 91 ALA A N 1
ATOM 716 C CA . ALA A 1 91 ? 8.935 -1.740 -4.986 1.00 83.31 91 ALA A CA 1
ATOM 717 C C . ALA A 1 91 ? 8.644 -2.721 -3.844 1.00 83.31 91 ALA A C 1
ATOM 719 O O . ALA A 1 91 ? 9.114 -3.857 -3.818 1.00 83.31 91 ALA A O 1
ATOM 720 N N . SER A 1 92 ? 7.874 -2.293 -2.854 1.00 76.81 92 SER A N 1
ATOM 721 C CA . SER A 1 92 ? 7.678 -3.119 -1.662 1.00 76.81 92 SER A CA 1
ATOM 722 C C . SER A 1 92 ? 6.495 -4.059 -1.842 1.00 76.81 92 SER A C 1
ATOM 724 O O . SER A 1 92 ? 5.475 -3.648 -2.401 1.00 76.81 92 SER A O 1
ATOM 726 N N . PRO A 1 93 ? 6.596 -5.324 -1.396 1.00 74.88 93 PRO A N 1
ATOM 727 C CA . PRO A 1 93 ? 5.434 -6.190 -1.342 1.00 74.88 93 PRO A CA 1
ATOM 728 C C . PRO A 1 93 ? 4.344 -5.552 -0.490 1.00 74.88 93 PRO A C 1
ATOM 730 O O . PRO A 1 93 ? 4.626 -4.833 0.474 1.00 74.88 93 PRO A O 1
ATOM 733 N N . TYR A 1 94 ? 3.098 -5.863 -0.827 1.00 73.00 94 TYR A N 1
ATOM 734 C CA . TYR A 1 94 ? 1.981 -5.377 -0.043 1.00 73.00 94 TYR A CA 1
ATOM 735 C C . TYR A 1 94 ? 2.107 -5.797 1.430 1.00 73.00 94 TYR 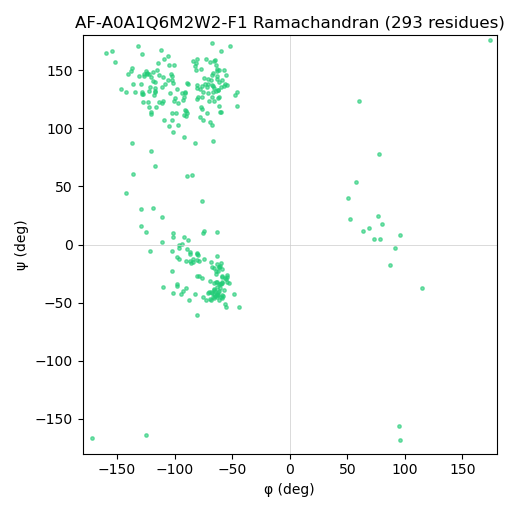A C 1
ATOM 737 O O . TYR A 1 94 ? 2.480 -6.933 1.733 1.00 73.00 94 TYR A O 1
ATOM 745 N N . GLY A 1 95 ? 1.788 -4.866 2.333 1.00 64.50 95 GLY A N 1
ATOM 746 C CA . GLY A 1 95 ? 1.790 -5.111 3.769 1.00 64.50 95 GLY A CA 1
ATOM 747 C C . GLY A 1 95 ? 3.181 -5.313 4.356 1.00 64.50 95 GLY A C 1
ATOM 748 O O . GLY A 1 95 ? 3.291 -5.800 5.470 1.00 64.50 95 GLY A O 1
ATOM 749 N N . LYS A 1 96 ? 4.251 -4.977 3.629 1.00 67.62 96 LYS A N 1
ATOM 750 C CA . LYS A 1 96 ? 5.621 -5.048 4.140 1.00 67.62 96 LYS A CA 1
ATOM 751 C C . LYS A 1 96 ? 6.244 -3.669 4.230 1.00 67.62 96 LYS A C 1
ATOM 753 O O . LYS A 1 96 ? 5.846 -2.736 3.535 1.00 67.62 96 LYS A O 1
ATOM 758 N N . MET A 1 97 ? 7.241 -3.564 5.104 1.00 61.91 97 MET A N 1
ATOM 759 C CA . MET A 1 97 ? 8.080 -2.377 5.193 1.00 61.91 97 MET A CA 1
ATOM 760 C C . MET A 1 97 ? 8.701 -2.053 3.828 1.00 61.91 97 MET A C 1
ATOM 762 O O . MET A 1 97 ? 9.026 -2.993 3.091 1.00 61.91 97 MET A O 1
ATOM 766 N N . PRO A 1 98 ? 8.892 -0.756 3.510 1.00 62.62 98 PRO A N 1
ATOM 767 C CA . PRO A 1 98 ? 9.648 -0.333 2.352 1.00 62.62 98 PRO A CA 1
ATOM 768 C C . PRO A 1 98 ? 10.951 -1.116 2.267 1.00 62.62 98 PRO A C 1
ATOM 770 O O . PRO A 1 98 ? 11.751 -1.103 3.205 1.00 62.62 98 PRO A O 1
ATOM 773 N N . ASN A 1 99 ? 11.134 -1.854 1.178 1.00 60.75 99 ASN A N 1
ATOM 774 C CA . ASN A 1 99 ? 12.331 -2.644 0.998 1.00 60.75 99 ASN A CA 1
ATOM 775 C C . ASN A 1 99 ? 13.487 -1.658 0.789 1.00 60.75 99 ASN A C 1
ATOM 777 O O . ASN A 1 99 ? 13.621 -1.062 -0.274 1.00 60.75 99 ASN A O 1
ATOM 781 N N . THR A 1 100 ? 14.336 -1.479 1.801 1.00 61.97 100 THR A N 1
ATOM 782 C CA . THR A 1 100 ? 15.603 -0.736 1.668 1.00 61.97 100 THR A CA 1
ATOM 783 C C . THR A 1 100 ? 16.662 -1.557 0.934 1.00 61.97 100 THR A C 1
ATOM 785 O O . THR A 1 100 ? 17.837 -1.193 0.899 1.00 61.97 100 THR A O 1
ATOM 788 N N . HIS A 1 101 ? 16.259 -2.693 0.358 1.00 68.50 101 HIS A N 1
ATOM 789 C CA . HIS A 1 101 ? 17.118 -3.534 -0.440 1.00 68.50 101 HIS A CA 1
ATOM 790 C C . HIS A 1 101 ? 17.496 -2.819 -1.737 1.00 68.50 101 HIS A C 1
ATOM 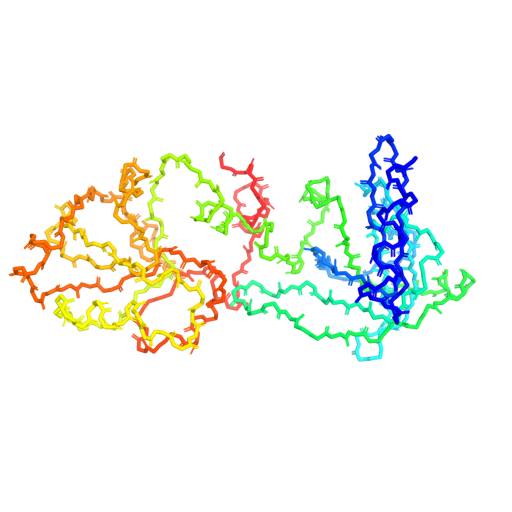792 O O . HIS A 1 101 ? 16.721 -2.747 -2.691 1.00 68.50 101 HIS A O 1
ATOM 798 N N . SER A 1 102 ? 18.720 -2.305 -1.746 1.00 80.62 102 SER A N 1
ATOM 799 C CA . SER A 1 102 ? 19.380 -1.797 -2.937 1.00 80.62 102 SER A CA 1
ATOM 800 C C . SER A 1 102 ? 19.897 -2.963 -3.770 1.00 80.62 102 SER A C 1
ATOM 802 O O . SER A 1 102 ? 20.875 -3.616 -3.403 1.00 80.62 102 SER A O 1
ATOM 804 N N . MET A 1 103 ? 19.269 -3.198 -4.915 1.00 88.00 103 MET A N 1
ATOM 805 C CA . MET A 1 103 ? 19.769 -4.132 -5.917 1.00 88.00 103 MET A CA 1
ATOM 806 C C . MET A 1 103 ? 20.851 -3.436 -6.735 1.00 88.00 103 MET A C 1
ATOM 808 O O . MET A 1 103 ? 20.602 -2.373 -7.300 1.00 88.00 103 MET A O 1
ATOM 812 N N . ILE A 1 104 ? 22.045 -4.026 -6.824 1.00 91.56 104 ILE A N 1
ATOM 813 C CA . ILE A 1 104 ? 23.079 -3.546 -7.752 1.00 91.56 104 ILE A CA 1
ATOM 814 C C . ILE A 1 104 ? 22.542 -3.697 -9.174 1.00 91.56 104 ILE A C 1
ATOM 816 O O . ILE A 1 104 ? 22.034 -4.759 -9.529 1.00 91.56 104 ILE A O 1
ATOM 820 N N . PHE A 1 105 ? 22.679 -2.659 -9.991 1.00 94.69 105 PHE A N 1
ATOM 821 C CA . PHE A 1 105 ? 22.261 -2.678 -11.385 1.00 94.69 105 PHE A CA 1
ATOM 822 C C . PHE A 1 105 ? 23.465 -2.523 -12.306 1.00 94.69 105 PHE A C 1
ATOM 824 O O . PHE A 1 105 ? 24.166 -1.516 -12.282 1.00 94.69 105 PHE A O 1
ATOM 831 N N . ASN A 1 106 ? 23.697 -3.539 -13.133 1.00 95.06 106 ASN A N 1
ATOM 832 C CA . ASN A 1 106 ? 24.738 -3.519 -14.151 1.00 95.06 106 ASN A CA 1
ATOM 833 C C . ASN A 1 106 ? 24.086 -3.315 -15.515 1.00 95.06 106 ASN A C 1
ATOM 835 O O . ASN A 1 106 ? 23.511 -4.252 -16.070 1.00 95.06 106 ASN A O 1
ATOM 839 N N . ARG A 1 107 ? 24.156 -2.091 -16.041 1.00 95.31 107 ARG A N 1
ATOM 840 C CA . ARG A 1 107 ? 23.571 -1.733 -17.337 1.00 95.31 107 ARG A CA 1
ATOM 841 C C . ARG A 1 107 ? 24.165 -2.579 -18.472 1.00 95.31 107 ARG A C 1
ATOM 843 O O . ARG A 1 107 ? 25.379 -2.750 -18.559 1.00 95.31 107 ARG A O 1
ATOM 850 N N . TYR A 1 108 ? 23.302 -3.073 -19.353 1.00 96.19 108 TYR A N 1
ATOM 851 C CA . TYR A 1 108 ? 23.698 -3.730 -20.596 1.00 96.19 108 TYR A CA 1
ATOM 852 C C . TYR A 1 108 ? 24.015 -2.716 -21.695 1.00 96.19 108 TYR A C 1
ATOM 854 O O . TYR A 1 108 ? 23.505 -1.593 -21.693 1.00 96.19 108 TYR A O 1
ATOM 862 N N . SER A 1 109 ? 24.823 -3.145 -22.668 1.00 94.56 109 SER A N 1
ATOM 863 C CA . SER A 1 109 ? 24.861 -2.481 -23.971 1.00 94.56 109 SER A CA 1
ATOM 864 C C . SER A 1 109 ? 23.510 -2.632 -24.683 1.00 94.56 109 SER A C 1
ATOM 866 O O . SER A 1 109 ? 22.733 -3.543 -24.377 1.00 94.56 109 SER A O 1
ATOM 868 N N . ASP A 1 110 ? 23.221 -1.758 -25.647 1.00 92.50 110 ASP A N 1
ATOM 869 C CA . ASP A 1 110 ? 21.975 -1.835 -26.419 1.00 92.50 110 ASP A CA 1
ATOM 870 C C . ASP A 1 110 ? 21.897 -3.141 -27.234 1.00 92.50 110 ASP A C 1
ATOM 872 O O . ASP A 1 110 ? 20.814 -3.694 -27.442 1.00 92.50 110 ASP A O 1
ATOM 876 N N . GLU A 1 111 ? 23.042 -3.650 -27.689 1.00 95.38 111 GLU A N 1
ATOM 877 C CA . GLU A 1 111 ? 23.185 -4.903 -28.425 1.00 95.38 111 GLU A CA 1
ATOM 878 C C . GLU A 1 111 ? 22.905 -6.120 -27.544 1.00 95.38 111 GLU A C 1
ATOM 880 O O . GLU A 1 111 ? 22.144 -6.999 -27.954 1.00 95.38 111 GLU A O 1
ATOM 885 N N . ASP A 1 112 ? 23.477 -6.162 -26.338 1.00 96.44 112 ASP A N 1
ATOM 886 C CA . ASP A 1 112 ? 23.234 -7.249 -25.387 1.00 96.44 112 ASP A CA 1
ATOM 887 C C . ASP A 1 112 ? 21.777 -7.235 -24.920 1.00 96.44 112 ASP A C 1
ATOM 889 O O . ASP A 1 112 ? 21.145 -8.287 -24.806 1.00 96.44 112 ASP A O 1
ATOM 893 N N . ALA A 1 113 ? 21.205 -6.043 -24.716 1.00 96.50 113 ALA A N 1
ATOM 894 C CA . ALA A 1 113 ? 19.836 -5.907 -24.242 1.00 96.50 113 ALA A CA 1
ATOM 895 C C . ALA A 1 113 ? 18.808 -6.535 -25.201 1.00 96.50 113 ALA A C 1
ATOM 897 O O . ALA A 1 113 ? 17.850 -7.183 -24.779 1.00 96.50 113 ALA A O 1
ATOM 898 N N . LYS A 1 114 ? 19.032 -6.412 -26.512 1.00 97.00 114 LYS A N 1
ATOM 899 C CA . LYS A 1 114 ? 18.154 -6.996 -27.540 1.00 97.00 114 LYS A CA 1
ATOM 900 C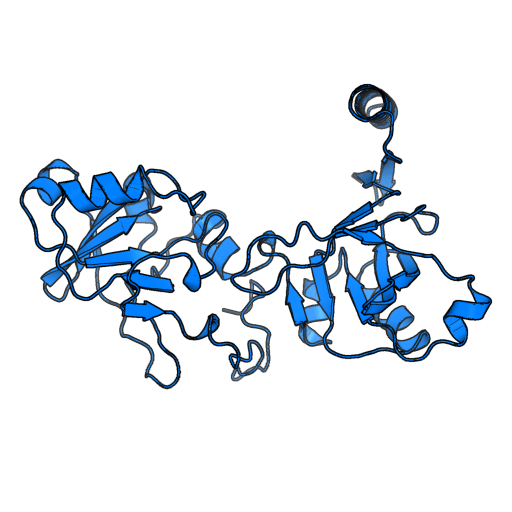 C . LYS A 1 114 ? 18.179 -8.527 -27.568 1.00 97.00 114 LYS A C 1
ATOM 902 O O . LYS A 1 114 ? 17.262 -9.132 -28.119 1.00 97.00 114 LYS A O 1
ATOM 907 N N . GLN A 1 115 ? 19.210 -9.159 -27.005 1.00 95.88 115 GLN A N 1
ATOM 908 C CA . GLN A 1 115 ? 19.349 -10.621 -26.983 1.00 95.88 115 GLN A CA 1
ATOM 909 C C . GLN A 1 115 ? 18.633 -11.273 -25.793 1.00 95.88 115 GLN A C 1
ATOM 911 O O . GLN A 1 115 ? 18.429 -12.487 -25.783 1.00 95.88 115 GLN A O 1
ATOM 916 N N . VAL A 1 116 ? 18.233 -10.484 -24.796 1.00 95.56 116 VAL A N 1
ATOM 917 C CA . VAL A 1 116 ? 17.558 -10.968 -23.592 1.00 95.56 116 VAL A CA 1
ATOM 918 C C . VAL A 1 116 ? 16.045 -11.018 -23.808 1.00 95.56 116 VAL A C 1
ATOM 920 O O . VAL A 1 116 ? 15.430 -10.110 -24.369 1.00 95.56 116 VAL A O 1
ATOM 923 N N . SER A 1 117 ? 15.416 -12.091 -23.326 1.00 93.31 117 SER A N 1
ATOM 924 C CA . SER A 1 117 ? 13.992 -12.366 -23.554 1.00 93.31 117 SER A CA 1
ATOM 925 C C . SER A 1 117 ? 13.179 -12.581 -22.273 1.00 93.31 117 SER A C 1
ATOM 927 O O . SER A 1 117 ? 12.064 -13.095 -22.349 1.00 93.31 117 SER A O 1
ATOM 929 N N . ASN A 1 118 ? 13.750 -12.285 -21.105 1.00 96.94 118 ASN A N 1
ATOM 930 C CA . ASN A 1 118 ? 13.181 -12.624 -19.799 1.00 96.94 118 ASN A CA 1
ATOM 931 C C . ASN A 1 118 ? 13.414 -11.529 -18.742 1.00 96.94 118 ASN A C 1
ATOM 933 O O . ASN A 1 118 ? 13.770 -11.831 -17.607 1.00 96.94 118 ASN A O 1
ATOM 937 N N . TYR A 1 119 ? 13.215 -10.266 -19.112 1.00 98.06 119 TYR A N 1
ATOM 938 C CA . TYR A 1 119 ? 13.342 -9.136 -18.199 1.00 98.06 119 TYR A CA 1
ATOM 939 C C . TYR A 1 119 ? 12.274 -9.142 -17.108 1.00 98.06 119 TYR A C 1
ATOM 941 O O . TYR A 1 119 ? 11.080 -9.197 -17.406 1.00 98.06 119 TYR A O 1
ATOM 949 N N . THR A 1 120 ? 12.704 -8.974 -15.861 1.00 96.38 120 THR A N 1
ATOM 950 C CA . THR A 1 120 ? 11.860 -8.437 -14.787 1.00 96.38 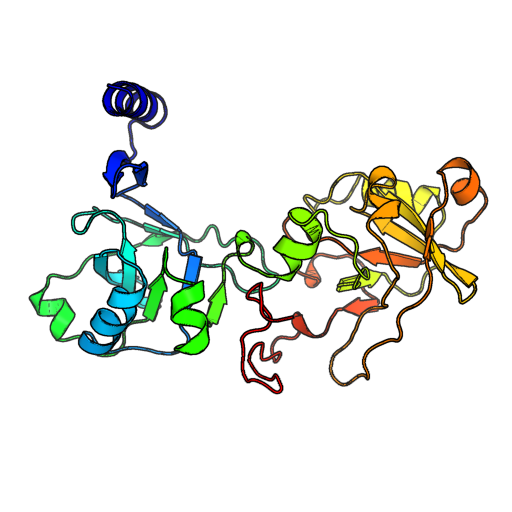120 THR A CA 1
ATOM 951 C C . THR A 1 120 ? 11.717 -6.932 -14.997 1.00 96.38 120 THR A C 1
ATOM 953 O O . THR A 1 120 ? 12.716 -6.247 -15.216 1.00 96.38 120 THR A O 1
ATOM 956 N N . VAL A 1 121 ? 10.492 -6.404 -14.952 1.00 97.00 121 VAL A N 1
ATOM 957 C CA . VAL A 1 121 ? 10.221 -4.991 -15.266 1.00 97.00 121 VAL A CA 1
ATOM 958 C C . VAL A 1 121 ? 9.837 -4.222 -14.009 1.00 97.00 121 VAL A C 1
ATOM 960 O O . VAL A 1 121 ? 8.848 -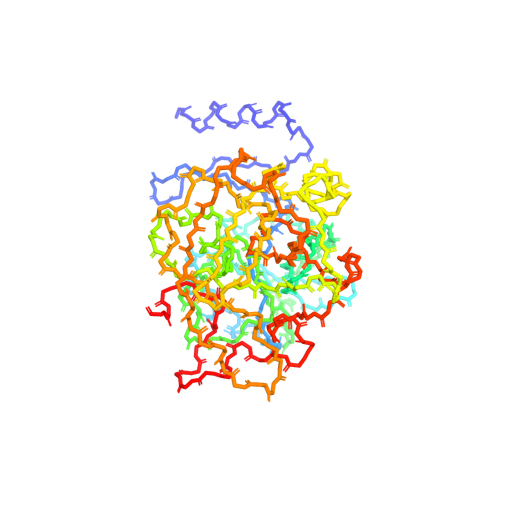4.549 -13.349 1.00 97.00 121 VAL A O 1
ATOM 963 N N . TYR A 1 122 ? 10.592 -3.163 -13.729 1.00 95.56 122 TYR A N 1
ATOM 964 C CA . TYR A 1 122 ? 10.294 -2.157 -12.714 1.00 95.56 122 TYR A CA 1
ATOM 965 C C . TYR A 1 122 ? 9.939 -0.838 -13.381 1.00 95.56 122 TYR A C 1
ATOM 967 O O . TYR A 1 122 ? 10.538 -0.475 -14.392 1.00 95.56 122 TYR A O 1
ATOM 975 N N . GLY A 1 123 ? 9.000 -0.096 -12.803 1.00 94.75 123 GLY A N 1
ATOM 976 C CA . GLY A 1 123 ? 8.609 1.202 -13.335 1.00 94.75 123 GLY A CA 1
ATOM 977 C C . GLY A 1 123 ? 8.575 2.296 -12.285 1.00 94.75 123 GLY A C 1
ATOM 978 O O . GLY A 1 123 ? 8.246 2.067 -11.120 1.00 94.75 123 GLY A O 1
ATOM 979 N N . LEU A 1 124 ? 8.951 3.499 -12.713 1.00 91.62 124 LEU A N 1
ATOM 980 C CA . LEU A 1 124 ? 8.976 4.701 -11.874 1.00 91.62 124 LEU A CA 1
ATOM 981 C C . LEU A 1 124 ? 7.710 5.541 -12.079 1.00 91.62 124 LEU A C 1
ATOM 983 O O . LEU A 1 124 ? 7.184 6.103 -11.122 1.00 91.62 124 LEU A O 1
ATOM 987 N N . ASN A 1 125 ? 7.201 5.580 -13.312 1.00 88.62 125 ASN A N 1
ATOM 988 C CA . ASN A 1 125 ? 6.060 6.387 -13.754 1.00 88.62 125 ASN A CA 1
ATOM 989 C C . ASN A 1 125 ? 5.063 5.541 -14.564 1.00 88.62 125 ASN A C 1
ATOM 991 O O . ASN A 1 125 ? 5.372 4.406 -14.916 1.00 88.62 125 ASN A O 1
ATOM 995 N N . GLY A 1 126 ? 3.884 6.082 -14.886 1.00 89.69 126 GLY A N 1
ATOM 996 C CA . GLY A 1 126 ? 2.900 5.416 -15.758 1.00 89.69 126 GLY A CA 1
ATOM 997 C C . GLY A 1 126 ? 2.045 4.337 -15.081 1.00 89.69 126 GLY A C 1
ATOM 998 O O . GLY A 1 126 ? 1.492 3.481 -15.763 1.00 89.69 126 GLY A O 1
ATOM 999 N N . LEU A 1 127 ? 1.979 4.322 -13.742 1.00 90.88 127 LEU A N 1
ATOM 1000 C CA . LEU A 1 127 ? 1.265 3.285 -12.984 1.00 90.88 127 LEU A CA 1
ATOM 1001 C C . LEU A 1 127 ? -0.222 3.209 -13.366 1.00 90.88 127 LEU A C 1
ATOM 1003 O O . LEU A 1 127 ? -0.740 2.110 -13.541 1.00 90.88 127 LEU A O 1
ATOM 1007 N N . LEU A 1 128 ? -0.899 4.355 -13.506 1.00 89.38 128 LEU A N 1
ATOM 1008 C CA . LEU A 1 128 ? -2.332 4.402 -13.821 1.00 89.38 128 LEU A CA 1
ATOM 1009 C C . LEU A 1 128 ? -2.601 3.976 -15.266 1.00 89.38 128 LEU A C 1
ATOM 1011 O O . LEU A 1 128 ? -3.516 3.202 -15.520 1.00 89.38 128 LEU A O 1
ATOM 1015 N N . GLU A 1 129 ? -1.774 4.432 -16.202 1.00 91.56 129 GLU A N 1
ATOM 1016 C CA . GLU A 1 129 ? -1.869 4.101 -17.623 1.00 91.56 129 GLU A CA 1
ATOM 1017 C C . GLU A 1 129 ? -1.633 2.607 -17.883 1.00 91.56 129 GLU A C 1
ATOM 1019 O O . GLU A 1 129 ? -2.224 2.030 -18.794 1.00 91.56 129 GLU A O 1
ATOM 1024 N N . LEU A 1 130 ? -0.789 1.968 -17.071 1.00 92.81 130 LEU A N 1
ATOM 1025 C CA . LEU A 1 130 ? -0.487 0.541 -17.167 1.00 92.81 130 LEU A CA 1
ATOM 1026 C C . LEU A 1 130 ? -1.486 -0.351 -16.418 1.00 92.81 130 LEU A C 1
ATOM 1028 O O . LEU A 1 130 ? -1.518 -1.554 -16.681 1.00 92.81 130 LEU A O 1
ATOM 1032 N N . ALA A 1 131 ? -2.307 0.201 -15.521 1.00 90.19 131 ALA A N 1
ATOM 1033 C CA . ALA A 1 131 ? -3.188 -0.569 -14.639 1.00 90.19 131 ALA A CA 1
ATOM 1034 C C . ALA A 1 131 ? -4.196 -1.462 -15.373 1.00 90.19 131 ALA A C 1
ATOM 1036 O O . ALA A 1 131 ? -4.510 -2.550 -14.895 1.00 90.19 131 ALA A O 1
ATOM 1037 N N . ASP A 1 132 ? -4.659 -1.033 -16.548 1.00 87.31 132 ASP A N 1
ATOM 1038 C CA . ASP A 1 132 ? -5.597 -1.797 -17.378 1.00 87.31 132 ASP A CA 1
ATOM 1039 C C . ASP A 1 132 ? -4.893 -2.757 -18.362 1.00 87.31 132 ASP A C 1
ATOM 1041 O O . ASP A 1 132 ? -5.545 -3.511 -19.085 1.00 87.31 132 ASP A O 1
ATOM 1045 N N . ILE A 1 133 ? -3.557 -2.732 -18.418 1.00 91.50 133 ILE A N 1
ATOM 1046 C CA . ILE A 1 133 ? -2.749 -3.441 -19.424 1.00 91.50 133 ILE A CA 1
ATOM 1047 C C . ILE A 1 133 ? -1.983 -4.603 -18.792 1.00 91.50 133 ILE A C 1
ATOM 1049 O O . ILE A 1 133 ? -1.816 -5.656 -19.414 1.00 91.50 133 ILE A O 1
ATOM 1053 N N . VAL A 1 134 ? -1.504 -4.424 -17.560 1.00 92.75 134 VAL A N 1
ATOM 1054 C CA . VAL A 1 134 ? -0.640 -5.391 -16.881 1.00 92.75 134 VAL A CA 1
ATOM 1055 C C . VAL A 1 134 ? -1.154 -5.749 -15.496 1.00 92.75 134 VAL A C 1
ATOM 1057 O O . VAL A 1 134 ? -1.965 -5.051 -14.900 1.00 92.75 134 VAL A O 1
ATOM 1060 N N . LYS A 1 135 ? -0.626 -6.846 -14.951 1.00 92.12 135 LYS A N 1
ATOM 1061 C CA . LYS A 1 135 ? -0.792 -7.184 -13.536 1.00 92.12 135 LYS A CA 1
ATOM 1062 C C . LYS A 1 135 ? 0.461 -6.785 -12.780 1.00 92.12 135 LYS A C 1
ATOM 1064 O O . LYS A 1 135 ? 1.554 -7.235 -13.129 1.00 92.12 135 LYS A O 1
ATOM 1069 N N . PHE A 1 136 ? 0.311 -5.996 -11.725 1.00 92.56 136 PHE A N 1
ATOM 1070 C CA . PHE A 1 136 ? 1.437 -5.632 -10.875 1.00 92.56 136 PHE A CA 1
ATOM 1071 C C . PHE A 1 136 ? 1.760 -6.748 -9.884 1.00 92.56 136 PHE A C 1
ATOM 1073 O O . PHE A 1 136 ? 0.868 -7.339 -9.272 1.00 92.56 136 PHE A O 1
ATOM 1080 N N . ASP A 1 137 ? 3.047 -7.021 -9.704 1.00 90.25 137 ASP A N 1
ATOM 1081 C CA . ASP A 1 137 ? 3.530 -7.875 -8.623 1.00 90.25 137 ASP A CA 1
ATOM 1082 C C . ASP A 1 137 ? 3.596 -7.047 -7.330 1.00 90.25 137 ASP A C 1
ATOM 1084 O O . ASP A 1 137 ? 2.818 -7.268 -6.395 1.00 90.25 137 ASP A O 1
ATOM 1088 N N . LYS A 1 138 ? 4.409 -5.985 -7.330 1.00 88.94 138 LYS A N 1
ATOM 1089 C CA . LYS A 1 138 ? 4.562 -5.055 -6.203 1.00 88.94 138 LYS A CA 1
ATOM 1090 C C . LYS A 1 138 ? 4.155 -3.641 -6.600 1.00 88.94 138 LYS A C 1
ATOM 1092 O O . LYS A 1 138 ? 4.349 -3.232 -7.742 1.00 88.94 138 LYS A O 1
ATOM 1097 N N . ILE A 1 139 ? 3.630 -2.891 -5.636 1.00 87.62 139 ILE A N 1
ATOM 1098 C CA . ILE A 1 139 ? 3.294 -1.471 -5.765 1.00 87.62 139 ILE A CA 1
ATOM 1099 C C . ILE A 1 139 ? 3.821 -0.777 -4.516 1.00 87.62 139 ILE A C 1
ATOM 1101 O O . ILE A 1 139 ? 3.611 -1.242 -3.397 1.00 87.62 139 ILE A O 1
ATOM 1105 N N . HIS A 1 140 ? 4.527 0.328 -4.708 1.00 83.50 140 HIS A N 1
ATOM 1106 C CA . HIS A 1 140 ? 5.016 1.154 -3.622 1.00 83.50 140 HIS A CA 1
ATOM 1107 C C . HIS A 1 140 ? 3.829 1.706 -2.819 1.00 83.50 140 HIS A C 1
ATOM 1109 O O . HIS A 1 140 ? 2.866 2.203 -3.400 1.00 83.50 140 HIS A O 1
ATOM 1115 N N . PHE A 1 141 ? 3.891 1.625 -1.486 1.00 77.56 141 PHE A N 1
ATOM 1116 C CA . PHE A 1 141 ? 2.750 1.888 -0.592 1.00 77.56 141 PHE A CA 1
ATOM 1117 C C . PHE A 1 141 ? 2.111 3.267 -0.809 1.00 77.56 141 PHE A C 1
ATOM 1119 O O . PHE A 1 141 ? 0.910 3.419 -0.628 1.00 77.56 141 PHE A O 1
ATOM 1126 N N . SER A 1 142 ? 2.887 4.264 -1.248 1.00 78.69 142 SER A N 1
ATOM 1127 C CA . SER A 1 142 ? 2.372 5.600 -1.556 1.00 78.69 142 SER A CA 1
ATOM 1128 C C . SER A 1 142 ? 1.336 5.599 -2.677 1.00 78.69 142 SER A C 1
ATOM 1130 O O . SER A 1 142 ? 0.609 6.569 -2.798 1.00 78.69 142 SER A O 1
ATOM 1132 N N . TYR A 1 143 ? 1.265 4.562 -3.508 1.00 81.81 143 TYR A N 1
ATOM 1133 C CA . TYR A 1 143 ? 0.245 4.413 -4.547 1.00 81.81 143 TYR A CA 1
ATOM 1134 C C . TYR A 1 143 ? -0.863 3.429 -4.161 1.00 81.81 143 TYR A C 1
ATOM 1136 O O . TYR A 1 143 ? -1.832 3.296 -4.900 1.00 81.81 143 TYR A O 1
ATOM 1144 N N . ASP A 1 144 ? -0.740 2.749 -3.019 1.00 82.19 144 ASP A N 1
ATOM 1145 C CA . ASP A 1 144 ? -1.743 1.800 -2.551 1.00 82.19 144 ASP A CA 1
ATOM 1146 C C . ASP A 1 144 ? -3.008 2.533 -2.093 1.00 82.19 144 ASP A C 1
ATOM 1148 O O . ASP A 1 144 ? -2.955 3.462 -1.282 1.00 82.19 144 ASP A O 1
ATOM 1152 N N . ALA A 1 145 ? -4.162 2.088 -2.580 1.00 81.50 145 ALA A N 1
ATOM 1153 C CA . ALA A 1 145 ? -5.451 2.700 -2.320 1.00 81.50 145 ALA A CA 1
ATOM 1154 C C . ALA A 1 145 ? -5.797 2.755 -0.836 1.00 81.50 145 ALA A C 1
ATOM 1156 O O . ALA A 1 145 ? -6.382 3.735 -0.393 1.00 81.50 145 ALA A O 1
ATOM 1157 N N . ARG A 1 146 ? -5.373 1.775 -0.034 1.00 78.31 146 ARG A N 1
ATOM 1158 C CA . ARG A 1 146 ? -5.628 1.801 1.415 1.00 78.31 146 ARG A CA 1
ATOM 1159 C C . ARG A 1 146 ? -4.810 2.876 2.111 1.00 78.31 146 ARG A C 1
ATOM 1161 O O . ARG A 1 146 ? -5.330 3.559 2.984 1.00 78.31 146 ARG A O 1
ATOM 1168 N N . TYR A 1 147 ? -3.549 3.041 1.709 1.00 79.75 147 TYR A N 1
ATOM 1169 C CA . TYR A 1 147 ? -2.704 4.114 2.229 1.00 79.75 147 TYR A CA 1
ATOM 1170 C C . TYR A 1 147 ? -3.263 5.479 1.816 1.00 79.75 147 TYR A C 1
ATOM 1172 O O . TYR A 1 147 ? -3.387 6.384 2.639 1.00 79.75 147 TYR A O 1
ATOM 1180 N N . GLN A 1 148 ? -3.668 5.612 0.552 1.00 81.19 148 GLN A N 1
ATOM 1181 C CA . GLN A 1 148 ? -4.312 6.819 0.044 1.00 81.19 148 GLN A CA 1
ATOM 1182 C C . GLN A 1 148 ? -5.615 7.133 0.797 1.00 81.19 148 GLN A C 1
ATOM 1184 O O . GLN A 1 148 ? -5.810 8.271 1.211 1.00 81.19 148 GLN A O 1
ATOM 1189 N N . GLU A 1 149 ? -6.475 6.142 1.041 1.00 79.69 149 GLU A N 1
ATOM 1190 C CA . GLU A 1 149 ? -7.730 6.302 1.790 1.00 79.69 149 GLU A CA 1
ATOM 1191 C C . GLU A 1 149 ? -7.503 6.666 3.266 1.00 79.69 149 GLU A C 1
ATOM 1193 O O . GLU A 1 149 ? -8.213 7.518 3.801 1.00 79.69 149 GLU A O 1
ATOM 1198 N N . ALA A 1 150 ? -6.537 6.038 3.940 1.00 76.44 150 ALA A N 1
ATOM 1199 C CA . ALA A 1 150 ? -6.339 6.219 5.377 1.00 76.44 150 ALA A CA 1
ATOM 1200 C C . ALA A 1 150 ? -5.532 7.485 5.725 1.00 76.44 150 ALA A C 1
ATOM 1202 O O . ALA A 1 150 ? -5.909 8.237 6.635 1.00 76.44 150 ALA A O 1
ATOM 1203 N N . VAL A 1 151 ? -4.458 7.747 4.971 1.00 76.50 151 VAL A N 1
ATOM 1204 C CA . VAL A 1 151 ? -3.453 8.769 5.303 1.00 76.50 151 VAL A CA 1
ATOM 1205 C C . VAL A 1 151 ? -3.635 10.050 4.494 1.00 76.50 151 VAL A C 1
ATOM 1207 O O . VAL A 1 151 ? -3.489 11.141 5.040 1.00 76.50 151 VAL A O 1
ATOM 1210 N N . ILE A 1 152 ? -3.936 9.940 3.197 1.00 79.00 152 ILE A N 1
ATOM 1211 C CA . ILE A 1 152 ? -3.930 11.093 2.280 1.00 79.00 152 ILE A CA 1
ATOM 1212 C C . ILE A 1 152 ? -5.320 11.717 2.136 1.00 79.00 152 ILE A C 1
ATOM 1214 O O . ILE A 1 152 ? -5.452 12.941 2.133 1.00 79.00 152 ILE A O 1
ATOM 1218 N N . SER A 1 153 ? -6.354 10.888 2.015 1.00 79.00 153 SER A N 1
ATOM 1219 C CA . SER A 1 153 ? -7.726 11.341 1.814 1.00 79.00 153 SER A CA 1
ATOM 1220 C C . SER A 1 153 ? -8.282 12.039 3.054 1.00 79.00 153 SER A C 1
ATOM 1222 O O . SER A 1 153 ? -8.069 11.609 4.189 1.00 79.00 153 SER A O 1
ATOM 1224 N N . GLN A 1 154 ? -9.047 13.102 2.811 1.00 80.00 154 GLN A N 1
ATOM 1225 C CA . GLN A 1 154 ? -9.823 13.831 3.819 1.00 80.00 154 GLN A CA 1
ATOM 1226 C C . GLN A 1 154 ? -11.338 13.628 3.637 1.00 80.00 154 GLN A C 1
ATOM 1228 O O . GLN A 1 154 ? -12.133 14.183 4.388 1.00 80.00 154 GLN A O 1
ATOM 1233 N N . GLU A 1 155 ? -11.751 12.820 2.656 1.00 86.88 155 GLU A N 1
ATOM 1234 C CA . GLU A 1 155 ? -13.164 12.610 2.320 1.00 86.88 155 GLU A CA 1
ATOM 1235 C C . GLU A 1 155 ? -13.862 11.679 3.321 1.00 86.88 155 GLU A C 1
ATOM 1237 O O . GLU A 1 155 ? -13.299 10.631 3.642 1.00 86.88 155 GLU A O 1
ATOM 1242 N N . PRO A 1 156 ? -15.089 11.970 3.783 1.00 90.00 156 PRO A N 1
ATOM 1243 C CA . PRO A 1 156 ? -15.814 11.070 4.675 1.00 90.00 156 PRO A CA 1
ATOM 1244 C C . PRO A 1 156 ? -16.003 9.658 4.093 1.00 90.00 156 PRO A C 1
ATOM 1246 O O . PRO A 1 156 ? -16.362 9.494 2.927 1.00 90.00 156 PRO A O 1
ATOM 1249 N N . ARG A 1 157 ? -15.789 8.617 4.906 1.00 91.00 157 ARG A N 1
ATOM 1250 C CA . ARG A 1 157 ? -15.773 7.207 4.469 1.00 91.00 157 ARG A CA 1
ATOM 1251 C C . ARG A 1 157 ? -16.122 6.220 5.580 1.00 91.00 157 ARG A C 1
ATOM 1253 O O . ARG A 1 157 ? -16.110 6.546 6.764 1.00 91.00 157 ARG A O 1
ATOM 1260 N N . VAL A 1 158 ? -16.398 4.976 5.198 1.00 92.62 158 VAL A N 1
ATOM 1261 C CA . VAL A 1 158 ? -16.481 3.860 6.151 1.00 92.62 158 VAL A CA 1
ATOM 1262 C C . VAL A 1 158 ? -15.071 3.453 6.559 1.00 92.62 158 VAL A C 1
ATOM 1264 O O . VAL A 1 158 ? -14.244 3.143 5.701 1.00 92.62 158 VAL A O 1
ATOM 1267 N N . LEU A 1 159 ? -14.810 3.400 7.864 1.00 92.12 159 LEU A N 1
ATOM 1268 C CA . LEU A 1 159 ? -13.537 2.934 8.390 1.00 92.12 159 LEU A CA 1
ATOM 1269 C C . LEU A 1 159 ? -13.467 1.403 8.278 1.00 92.12 159 LEU A C 1
ATOM 1271 O O . LEU A 1 159 ? -14.148 0.694 9.021 1.00 92.12 159 LEU A O 1
ATOM 1275 N N . LYS A 1 160 ? -12.664 0.890 7.340 1.00 90.75 160 LYS A N 1
ATOM 1276 C CA . LYS A 1 160 ? -12.433 -0.550 7.134 1.00 90.75 160 LYS A CA 1
ATOM 1277 C C . LYS A 1 160 ? -11.242 -0.988 7.987 1.00 90.75 160 LYS A C 1
ATOM 1279 O O . LYS A 1 160 ? -10.137 -0.497 7.782 1.00 90.75 160 LYS A O 1
ATOM 1284 N N . MET A 1 161 ? -11.469 -1.857 8.970 1.00 90.69 161 MET A N 1
ATOM 1285 C CA . MET A 1 161 ? -10.400 -2.284 9.876 1.00 90.69 161 MET A CA 1
ATOM 1286 C C . MET A 1 161 ? -9.494 -3.319 9.221 1.00 90.69 161 MET A C 1
ATOM 1288 O O . MET A 1 161 ? -9.969 -4.310 8.670 1.00 90.69 161 MET A O 1
ATOM 1292 N N . ASN A 1 162 ? -8.186 -3.130 9.362 1.00 86.94 162 ASN A N 1
ATOM 1293 C CA . ASN A 1 162 ? -7.198 -4.046 8.810 1.00 86.94 162 ASN A CA 1
ATOM 1294 C C . ASN A 1 162 ? -6.818 -5.164 9.788 1.00 86.94 162 ASN A C 1
ATOM 1296 O O . ASN A 1 162 ? -6.625 -6.307 9.383 1.00 86.94 162 ASN A O 1
ATOM 1300 N N . CYS A 1 163 ? -6.737 -4.850 11.082 1.00 87.81 163 CYS A N 1
ATOM 1301 C CA . CYS A 1 163 ? -6.406 -5.818 12.126 1.00 87.81 163 CYS A CA 1
ATOM 1302 C C . CYS A 1 163 ? -7.295 -5.645 13.356 1.00 87.81 163 CYS A C 1
ATOM 1304 O O . CYS A 1 163 ? -7.702 -4.531 13.691 1.00 87.81 163 CYS A O 1
ATOM 1306 N N . LYS A 1 164 ? -7.507 -6.753 14.072 1.00 91.31 164 LYS A N 1
ATOM 1307 C CA . LYS A 1 164 ? -8.089 -6.785 15.418 1.00 91.31 164 LYS A CA 1
ATOM 1308 C C . LYS A 1 164 ? -7.106 -7.469 16.362 1.00 91.31 164 LYS A C 1
ATOM 1310 O O . LYS A 1 164 ? -6.596 -8.548 16.038 1.00 91.31 164 LYS A O 1
ATOM 1315 N N . PHE A 1 165 ? -6.860 -6.864 17.520 1.00 88.56 165 PHE A N 1
ATOM 1316 C CA . PHE A 1 165 ? -6.081 -7.502 18.585 1.00 88.56 165 PHE A CA 1
ATOM 1317 C C . PHE A 1 165 ? -6.830 -8.699 19.172 1.00 88.56 165 PHE A C 1
ATOM 1319 O O . PHE A 1 165 ? -7.959 -9.003 18.783 1.00 88.56 165 PHE A O 1
ATOM 1326 N N . ASP A 1 166 ? -6.156 -9.434 20.049 1.00 83.56 166 ASP A N 1
ATOM 1327 C CA . ASP A 1 166 ? -6.676 -10.619 20.708 1.00 83.56 166 ASP A CA 1
ATOM 1328 C C . ASP A 1 166 ? -8.036 -10.372 21.385 1.00 83.56 166 ASP A C 1
ATOM 1330 O O . ASP A 1 166 ? -8.567 -9.267 21.475 1.00 83.56 166 ASP A O 1
ATOM 1334 N N . ARG A 1 167 ? -8.650 -11.461 21.843 1.00 67.25 167 ARG A N 1
ATOM 1335 C CA . ARG A 1 167 ? -10.020 -11.444 22.369 1.00 67.25 167 ARG A CA 1
ATOM 1336 C C . ARG A 1 167 ? -10.132 -10.812 23.761 1.00 67.25 167 ARG A C 1
ATOM 1338 O O . ARG A 1 167 ? -11.161 -11.006 24.405 1.00 67.25 167 ARG A O 1
ATOM 1345 N N . PHE A 1 168 ? -9.087 -10.151 24.256 1.00 78.06 168 PHE A N 1
ATOM 1346 C CA . PHE A 1 168 ? -9.165 -9.461 25.530 1.00 78.06 168 PHE A CA 1
ATOM 1347 C C . PHE A 1 168 ? -9.830 -8.102 25.370 1.00 78.06 168 PHE A C 1
ATOM 1349 O O . PHE A 1 168 ? -9.774 -7.445 24.333 1.00 78.06 168 PHE A O 1
ATOM 1356 N N . HIS A 1 169 ? -10.475 -7.719 26.455 1.00 88.19 169 HIS A N 1
ATOM 1357 C CA . HIS A 1 169 ? -10.997 -6.395 26.669 1.00 88.19 169 HIS A CA 1
ATOM 1358 C C . HIS A 1 169 ? -9.925 -5.566 27.365 1.00 88.19 169 HIS A C 1
ATOM 1360 O O . HIS A 1 169 ? -9.304 -6.027 28.325 1.00 88.19 169 HIS A O 1
ATOM 1366 N N . TYR A 1 170 ? -9.690 -4.374 26.836 1.00 92.12 170 TYR A N 1
ATOM 1367 C CA . TYR A 1 170 ? -8.623 -3.490 27.262 1.00 92.12 170 TYR A CA 1
ATOM 1368 C C . TYR A 1 170 ? -9.198 -2.302 28.013 1.00 92.12 170 TYR A C 1
ATOM 1370 O O . TYR A 1 170 ? -10.168 -1.676 27.586 1.00 92.12 170 TYR A O 1
ATOM 1378 N N . SER A 1 171 ? -8.537 -1.920 29.097 1.00 94.94 171 SER A N 1
ATOM 1379 C CA . SER A 1 171 ? -8.864 -0.679 29.779 1.00 94.94 171 SER A CA 1
ATOM 1380 C C . SER A 1 171 ? -8.488 0.546 28.944 1.00 94.94 171 SER A C 1
ATOM 1382 O O . SER A 1 171 ? -7.567 0.510 28.119 1.00 94.94 171 SER A O 1
ATOM 1384 N N . TYR A 1 172 ? -9.133 1.684 29.216 1.00 95.12 172 TYR A N 1
ATOM 1385 C CA . TYR A 1 172 ? -8.751 2.980 28.639 1.00 95.12 172 TYR A CA 1
ATOM 1386 C C . TYR A 1 172 ? -7.239 3.262 28.765 1.00 95.12 172 TYR A C 1
ATOM 1388 O O . TYR A 1 172 ? -6.590 3.720 27.821 1.00 95.12 172 TYR A O 1
ATOM 1396 N N . ARG A 1 173 ? -6.649 2.952 29.931 1.00 93.19 173 ARG A N 1
ATOM 1397 C CA . ARG A 1 173 ? -5.219 3.179 30.195 1.00 93.19 173 ARG A CA 1
ATOM 1398 C C . ARG A 1 173 ? -4.328 2.272 29.358 1.00 93.19 173 ARG A C 1
ATOM 1400 O O . ARG A 1 173 ? -3.318 2.748 28.849 1.00 93.19 173 ARG A O 1
ATOM 1407 N N . GLU A 1 174 ? -4.697 1.003 29.203 1.00 91.56 174 GLU A N 1
ATOM 1408 C CA . GLU A 1 174 ? -3.963 0.069 28.346 1.00 91.56 174 GLU A CA 1
ATOM 1409 C C . GLU A 1 174 ? -4.014 0.522 26.890 1.00 91.56 174 GLU A C 1
ATOM 1411 O O . GLU A 1 174 ? -2.970 0.602 26.253 1.00 91.56 174 GLU A O 1
ATOM 1416 N N . CYS A 1 175 ? -5.181 0.933 26.390 1.00 90.50 175 CYS A N 1
ATOM 1417 C CA . CYS A 1 175 ? -5.318 1.452 25.028 1.00 90.50 175 CYS A CA 1
ATOM 1418 C C . CYS A 1 175 ? -4.423 2.680 24.775 1.00 90.50 175 CYS A C 1
ATOM 1420 O O . CYS A 1 175 ? -3.718 2.735 23.765 1.00 90.50 175 CYS A O 1
ATOM 1422 N N . LYS A 1 176 ? -4.394 3.653 25.703 1.00 90.19 176 LYS A N 1
ATOM 1423 C CA . LYS A 1 176 ? -3.502 4.829 25.612 1.00 90.19 176 LYS A CA 1
ATOM 1424 C C . LYS A 1 176 ? -2.024 4.444 25.690 1.00 90.19 176 LYS A C 1
ATOM 1426 O O . LYS A 1 176 ? -1.205 5.014 24.967 1.00 90.19 176 LYS A O 1
ATOM 1431 N N . TYR A 1 177 ? -1.675 3.495 26.561 1.00 87.38 177 TYR A N 1
ATOM 1432 C CA . TYR A 1 177 ? -0.311 2.981 26.665 1.00 87.38 177 TYR A CA 1
ATOM 1433 C C . TYR A 1 177 ? 0.121 2.338 25.350 1.00 87.38 177 TYR A C 1
ATOM 1435 O O . TYR A 1 177 ? 1.168 2.698 24.817 1.00 87.38 177 TYR A O 1
ATOM 1443 N N . PHE A 1 178 ? -0.726 1.474 24.784 1.00 81.50 178 PHE A N 1
ATOM 1444 C CA . PHE A 1 178 ? -0.476 0.861 23.491 1.00 81.50 178 PHE A CA 1
ATOM 1445 C C . PHE A 1 178 ? -0.244 1.918 22.428 1.00 81.50 178 PHE A C 1
ATOM 1447 O O . PHE A 1 178 ? 0.806 1.865 21.815 1.00 81.50 178 PHE A O 1
ATOM 1454 N N . ALA A 1 179 ? -1.135 2.889 22.239 1.00 81.00 179 ALA A N 1
ATOM 1455 C CA . ALA A 1 179 ? -0.985 3.886 21.176 1.00 81.00 179 ALA A CA 1
ATOM 1456 C C . ALA A 1 179 ? 0.308 4.721 21.259 1.00 81.00 179 ALA A C 1
ATOM 1458 O O . ALA A 1 179 ? 0.800 5.182 20.239 1.00 81.00 179 ALA A O 1
ATOM 1459 N N . THR A 1 180 ? 0.877 4.901 22.455 1.00 78.75 180 THR A N 1
ATOM 1460 C CA . THR A 1 180 ? 2.074 5.736 22.679 1.00 78.75 180 THR A CA 1
ATOM 1461 C C . THR A 1 180 ? 3.389 4.955 22.741 1.00 78.75 180 THR A C 1
ATOM 1463 O O . THR A 1 180 ? 4.453 5.569 22.746 1.00 78.75 180 THR A O 1
ATOM 1466 N N . HIS A 1 181 ? 3.336 3.620 22.812 1.00 75.19 181 HIS A N 1
ATOM 1467 C CA . HIS A 1 181 ? 4.505 2.755 23.027 1.00 75.19 181 HIS A CA 1
ATOM 1468 C C . HIS A 1 181 ? 4.598 1.617 22.000 1.00 75.19 181 HIS A C 1
ATOM 1470 O O . HIS A 1 181 ? 5.109 0.541 22.311 1.00 75.19 181 HIS A O 1
ATOM 1476 N N . GLN A 1 182 ? 4.112 1.830 20.774 1.00 67.31 182 GLN A N 1
ATOM 1477 C CA . GLN A 1 182 ? 4.297 0.870 19.685 1.00 67.31 182 GLN A CA 1
ATOM 1478 C C . GLN A 1 182 ? 5.731 0.963 19.144 1.00 67.31 182 GLN A C 1
ATOM 1480 O O . GLN A 1 182 ? 6.094 1.999 18.594 1.00 67.31 182 GLN A O 1
ATOM 1485 N N . PRO A 1 183 ? 6.557 -0.095 19.243 1.00 53.16 183 PRO A N 1
ATOM 1486 C CA . PRO A 1 183 ? 7.917 -0.066 18.709 1.00 53.16 183 PRO A CA 1
ATOM 1487 C C . PRO A 1 183 ? 7.981 -0.313 17.194 1.00 53.16 183 PRO A C 1
ATOM 1489 O O . PRO A 1 183 ? 9.057 -0.216 16.611 1.00 53.16 183 PRO A O 1
ATOM 1492 N N . TYR A 1 184 ? 6.855 -0.671 16.567 1.00 51.09 184 TYR A N 1
ATOM 1493 C CA . TYR A 1 184 ? 6.807 -1.210 15.201 1.00 51.09 184 TYR A CA 1
ATOM 1494 C C . TYR A 1 184 ? 5.964 -0.389 14.232 1.00 51.09 184 TYR A C 1
ATOM 1496 O O . TYR A 1 184 ? 5.945 -0.690 13.043 1.00 51.09 184 TYR A O 1
ATOM 1504 N N . PHE A 1 185 ? 5.279 0.629 14.741 1.00 52.81 185 PHE A N 1
ATOM 1505 C CA . PHE A 1 185 ? 4.316 1.404 13.991 1.00 52.81 185 PHE A CA 1
ATOM 1506 C C . PHE A 1 185 ? 4.751 2.861 14.014 1.00 52.81 185 PHE A C 1
ATOM 1508 O O . PHE A 1 185 ? 4.756 3.474 15.078 1.00 52.81 185 PHE A O 1
ATOM 1515 N N . GLU A 1 186 ? 5.031 3.451 12.853 1.00 52.56 186 GLU A N 1
ATOM 1516 C CA . GLU A 1 186 ? 5.021 4.917 12.704 1.00 52.56 186 GLU A CA 1
ATOM 1517 C C . GLU A 1 186 ? 3.571 5.428 12.634 1.00 52.56 186 GLU A C 1
ATOM 1519 O O . GLU A 1 186 ? 3.212 6.349 11.899 1.00 52.56 186 GLU A O 1
ATOM 1524 N N . ILE A 1 187 ? 2.708 4.792 13.424 1.00 57.31 187 ILE A N 1
ATOM 1525 C CA . ILE A 1 187 ? 1.343 5.205 13.631 1.00 57.31 187 ILE A CA 1
ATOM 1526 C C . ILE A 1 187 ? 1.378 6.477 14.475 1.00 57.31 187 ILE A C 1
ATOM 1528 O O . ILE A 1 187 ? 2.159 6.601 15.418 1.00 57.31 187 ILE A O 1
ATOM 1532 N N . SER A 1 188 ? 0.532 7.446 14.128 1.00 63.97 188 SER A N 1
ATOM 1533 C CA . SER A 1 188 ? 0.282 8.598 14.992 1.00 63.97 188 SER A CA 1
ATOM 1534 C C . SER A 1 188 ? 0.067 8.125 16.434 1.00 63.97 188 SER A C 1
ATOM 1536 O O . SER A 1 188 ? -0.775 7.264 16.670 1.00 63.97 188 SER A O 1
ATOM 1538 N N . ASN A 1 189 ? 0.746 8.730 17.415 1.00 75.44 189 ASN A N 1
ATOM 1539 C CA . ASN A 1 189 ? 0.585 8.413 18.849 1.00 75.44 189 ASN A CA 1
ATOM 1540 C C . ASN A 1 189 ? -0.831 8.720 19.403 1.00 75.44 189 ASN A C 1
ATOM 1542 O O . ASN A 1 189 ? -1.047 8.766 20.617 1.00 75.44 189 ASN A O 1
ATOM 1546 N N . SER A 1 190 ? -1.790 9.003 18.522 1.00 81.75 190 SER A N 1
ATOM 1547 C CA . SER A 1 190 ? -3.193 9.222 18.825 1.00 81.75 190 SER A CA 1
ATOM 1548 C C . SER A 1 190 ? -3.952 7.903 18.958 1.00 81.75 190 SER A C 1
ATOM 1550 O O . SER A 1 190 ? -3.597 6.868 18.396 1.00 81.75 190 SER A O 1
ATOM 1552 N N . VAL A 1 191 ? -5.029 7.950 19.731 1.00 89.94 191 VAL A N 1
ATOM 1553 C CA . VAL A 1 191 ? -6.039 6.898 19.782 1.00 89.94 191 VAL A CA 1
ATOM 1554 C C . VAL A 1 191 ? -7.388 7.569 19.927 1.00 89.94 191 VAL A C 1
ATOM 1556 O O . VAL A 1 191 ? -7.559 8.449 20.775 1.00 89.94 191 VAL A O 1
ATOM 1559 N N . ALA A 1 192 ? -8.330 7.149 19.097 1.00 93.88 192 ALA A N 1
ATOM 1560 C CA . ALA A 1 192 ? -9.724 7.518 19.231 1.00 93.88 192 ALA A CA 1
ATOM 1561 C C . ALA A 1 192 ? -10.506 6.360 19.848 1.00 93.88 192 ALA A C 1
ATOM 1563 O O . ALA A 1 192 ? -10.229 5.191 19.577 1.00 93.88 192 ALA A O 1
ATOM 1564 N N . PHE A 1 193 ? -11.499 6.692 20.663 1.00 97.38 193 PHE A N 1
ATOM 1565 C CA . PHE A 1 193 ? -12.400 5.726 21.278 1.00 97.38 193 PHE A CA 1
ATOM 1566 C C . PHE A 1 193 ? -13.798 5.921 20.718 1.00 97.38 193 PHE A C 1
ATOM 1568 O O . PHE A 1 193 ? -14.192 7.052 20.430 1.00 97.38 193 PHE A O 1
ATOM 1575 N N . ALA A 1 194 ? -14.552 4.838 20.565 1.00 98.12 194 ALA A N 1
ATOM 1576 C CA . ALA A 1 194 ? -15.914 4.914 20.061 1.00 98.12 194 ALA A CA 1
ATOM 1577 C C . ALA A 1 194 ? -16.794 3.774 20.574 1.00 98.12 194 ALA A C 1
ATOM 1579 O O . ALA A 1 194 ? -16.302 2.709 20.943 1.00 98.12 194 ALA A O 1
ATOM 1580 N N . THR A 1 195 ? -18.104 4.007 20.568 1.00 98.31 195 THR A N 1
ATOM 1581 C CA . THR A 1 195 ? -19.127 2.979 20.765 1.00 98.31 195 THR A CA 1
ATOM 1582 C C . THR A 1 195 ? -19.744 2.648 19.413 1.00 98.31 195 THR A C 1
ATOM 1584 O O . THR A 1 195 ? -20.142 3.544 18.661 1.00 98.31 195 THR A O 1
ATOM 1587 N N . LEU A 1 196 ? -19.828 1.361 19.098 1.00 98.06 196 LEU A N 1
ATOM 1588 C CA . LEU A 1 196 ? -20.496 0.863 17.903 1.00 98.06 196 LEU A CA 1
ATOM 1589 C C . LEU A 1 196 ? -22.003 0.720 18.134 1.00 98.06 196 LEU A C 1
ATOM 1591 O O . LEU A 1 196 ? -22.469 0.575 19.262 1.00 98.06 196 LEU A O 1
ATOM 1595 N N . ALA A 1 197 ? -22.781 0.715 17.051 1.00 97.50 197 ALA A N 1
ATOM 1596 C CA . ALA A 1 197 ? -24.238 0.557 17.110 1.00 97.50 197 ALA A CA 1
ATOM 1597 C C . ALA A 1 197 ? -24.706 -0.758 17.773 1.00 97.50 197 ALA A C 1
ATOM 1599 O O . ALA A 1 197 ? -25.844 -0.839 18.228 1.00 97.50 197 ALA A O 1
ATOM 1600 N N . ASP A 1 198 ? -23.843 -1.776 17.836 1.00 96.62 198 ASP A N 1
ATOM 1601 C CA . ASP A 1 198 ? -24.098 -3.051 18.517 1.00 96.62 198 ASP A CA 1
ATOM 1602 C C . ASP A 1 198 ? -23.699 -3.050 20.008 1.00 96.62 198 ASP A C 1
ATOM 1604 O O . ASP A 1 198 ? -23.824 -4.074 20.679 1.00 96.62 198 ASP A O 1
ATOM 1608 N N . GLY A 1 199 ? -23.255 -1.905 20.537 1.00 96.06 199 GLY A N 1
ATOM 1609 C CA . GLY A 1 199 ? -22.914 -1.702 21.945 1.00 96.06 199 GLY A CA 1
ATOM 1610 C C . GLY A 1 199 ? -21.453 -1.969 22.303 1.00 96.06 199 GLY A C 1
ATOM 1611 O O . GLY A 1 199 ? -21.079 -1.741 23.449 1.00 96.06 199 GLY A O 1
ATOM 1612 N N . ARG A 1 200 ? -20.613 -2.421 21.364 1.00 96.56 200 ARG A N 1
ATOM 1613 C CA . ARG A 1 200 ? -19.183 -2.632 21.637 1.00 96.56 200 ARG A CA 1
ATOM 1614 C C . ARG A 1 200 ? -18.433 -1.315 21.807 1.00 96.56 200 ARG A C 1
ATOM 1616 O O . ARG A 1 200 ? -18.652 -0.370 21.046 1.00 96.56 200 ARG A O 1
ATOM 1623 N N . HIS A 1 201 ? -17.482 -1.296 22.735 1.00 97.94 201 HIS A N 1
ATOM 1624 C CA . HIS A 1 201 ? -16.501 -0.226 22.870 1.00 97.94 201 HIS A CA 1
ATOM 1625 C C . HIS A 1 201 ? -15.237 -0.581 22.094 1.00 97.94 201 HIS A C 1
ATOM 1627 O O . HIS A 1 201 ? -14.696 -1.676 22.234 1.00 97.94 201 HIS A O 1
ATOM 1633 N N . ILE A 1 202 ? -14.760 0.343 21.265 1.00 97.00 202 ILE A N 1
ATOM 1634 C CA . ILE A 1 202 ? -13.559 0.147 20.456 1.00 97.00 202 ILE A CA 1
ATOM 1635 C C . ILE A 1 202 ? -12.536 1.253 20.685 1.00 97.00 202 ILE A C 1
ATOM 1637 O O . ILE A 1 202 ? -12.886 2.406 20.951 1.00 97.00 202 ILE A O 1
ATOM 1641 N N . ALA A 1 203 ? -11.268 0.889 20.546 1.00 94.50 203 ALA A N 1
ATOM 1642 C CA . ALA A 1 203 ? -10.142 1.803 20.496 1.00 94.50 203 ALA A CA 1
ATOM 1643 C C . ALA A 1 203 ? -9.448 1.685 19.133 1.00 94.50 203 ALA A C 1
ATOM 1645 O O . ALA A 1 203 ? -9.190 0.583 18.645 1.00 94.50 203 ALA A O 1
ATOM 1646 N N . LEU A 1 204 ? -9.135 2.835 18.541 1.00 91.31 204 LEU A N 1
ATOM 1647 C CA . LEU A 1 204 ? -8.533 2.981 17.218 1.00 91.31 204 LEU A CA 1
ATOM 1648 C C . LEU A 1 204 ? -7.184 3.708 17.333 1.00 91.31 204 LEU A C 1
ATOM 1650 O O . LEU A 1 204 ? -7.130 4.926 17.132 1.00 91.31 204 LEU A O 1
ATOM 1654 N N . PRO A 1 205 ? -6.090 3.012 17.699 1.00 86.19 205 PRO A N 1
ATOM 1655 C CA . PRO A 1 205 ? -4.747 3.576 17.614 1.00 86.19 205 PRO A CA 1
ATOM 1656 C C . PRO A 1 205 ? -4.457 4.083 16.196 1.00 86.19 205 PRO A C 1
ATOM 1658 O O . PRO A 1 205 ? -4.815 3.434 15.213 1.00 86.19 205 PRO A O 1
ATOM 1661 N N . GLY A 1 206 ? -3.833 5.254 16.093 1.00 80.19 206 GLY A N 1
ATOM 1662 C CA . GLY A 1 206 ? -3.525 5.917 14.825 1.00 80.19 206 GLY A CA 1
ATOM 1663 C C . GLY A 1 206 ? -4.609 6.809 14.259 1.00 80.19 206 GLY A C 1
ATOM 1664 O O . GLY A 1 206 ? -4.320 7.662 13.423 1.00 80.19 206 GLY A O 1
ATOM 1665 N N . PHE A 1 207 ? -5.845 6.663 14.730 1.00 85.94 207 PHE A N 1
ATOM 1666 C CA . PHE A 1 207 ? -6.924 7.549 14.336 1.00 85.94 207 PHE A CA 1
ATOM 1667 C C . PHE A 1 207 ? -7.044 8.702 15.334 1.00 85.94 207 PHE A C 1
ATOM 1669 O O . PHE A 1 207 ? -7.221 8.492 16.536 1.00 85.94 207 PHE A O 1
ATOM 1676 N N . SER A 1 208 ? -6.981 9.934 14.830 1.00 86.44 208 SER A N 1
ATOM 1677 C CA . SER A 1 208 ? -7.199 11.121 15.656 1.00 86.44 208 SER A CA 1
ATOM 1678 C C . SER A 1 208 ? -8.691 11.380 15.848 1.00 86.44 208 SER A C 1
ATOM 1680 O O . SER A 1 208 ? -9.453 11.393 14.882 1.00 86.44 208 SER A O 1
ATOM 1682 N N . TYR A 1 209 ? -9.101 11.676 17.084 1.00 90.81 209 TYR A N 1
ATOM 1683 C CA . TYR A 1 209 ? -10.467 12.109 17.398 1.00 90.81 209 TYR A CA 1
ATOM 1684 C C . TYR A 1 209 ? -10.887 13.359 16.603 1.00 90.81 209 TYR A C 1
ATOM 1686 O O . TYR A 1 209 ? -12.059 13.515 16.265 1.00 90.81 209 TYR A O 1
ATOM 1694 N N . ASP A 1 210 ? -9.942 14.224 16.228 1.00 90.19 210 ASP A N 1
ATOM 1695 C CA . ASP A 1 210 ? -10.233 15.414 15.417 1.00 90.19 210 ASP A CA 1
ATOM 1696 C C . ASP A 1 210 ? -10.761 15.058 14.018 1.00 90.19 210 ASP A C 1
ATOM 1698 O O . ASP A 1 210 ? -11.486 15.846 13.416 1.00 90.19 210 ASP A O 1
ATOM 1702 N N . ARG A 1 211 ? -10.465 13.844 13.534 1.00 87.56 211 ARG A N 1
ATOM 1703 C CA . ARG A 1 211 ? -10.923 13.306 12.244 1.00 87.56 211 ARG A CA 1
ATOM 1704 C C . ARG A 1 211 ? -12.229 12.513 12.347 1.00 87.56 211 ARG A C 1
ATOM 1706 O O . ARG A 1 211 ? -12.647 11.907 11.366 1.00 87.56 211 ARG A O 1
ATOM 1713 N N . LYS A 1 212 ? -12.895 12.491 13.509 1.00 91.94 212 LYS A N 1
ATOM 1714 C CA . LYS A 1 212 ? -14.134 11.712 13.739 1.00 91.94 212 LYS A CA 1
ATOM 1715 C C . LYS A 1 212 ? -15.232 11.971 12.703 1.00 91.94 212 LYS A C 1
ATOM 1717 O O . LYS A 1 212 ? -15.968 11.053 12.369 1.00 91.94 212 LYS A O 1
ATOM 1722 N N . ASP A 1 213 ? -15.322 13.191 12.176 1.00 92.06 213 ASP A N 1
ATOM 1723 C CA . ASP A 1 213 ? -16.360 13.582 11.215 1.00 92.06 213 ASP A CA 1
ATOM 1724 C C . ASP A 1 213 ? -16.096 12.999 9.809 1.00 92.06 213 ASP A C 1
ATOM 1726 O O . ASP A 1 213 ? -16.985 12.965 8.962 1.00 92.06 213 ASP A O 1
ATOM 1730 N N . GLU A 1 214 ? -14.892 12.464 9.574 1.00 90.31 214 GLU A N 1
ATOM 1731 C CA . GLU A 1 214 ? -14.547 11.704 8.370 1.00 90.31 214 GLU A CA 1
ATOM 1732 C C . GLU A 1 214 ? -15.049 10.247 8.435 1.00 90.31 214 GLU A C 1
ATOM 1734 O O . GLU A 1 214 ? -14.980 9.524 7.443 1.00 90.31 214 GLU A O 1
ATOM 1739 N N . ALA A 1 215 ? -15.549 9.781 9.583 1.00 92.75 215 ALA A N 1
ATOM 1740 C CA . ALA A 1 215 ? -16.010 8.410 9.769 1.00 92.75 215 ALA A CA 1
ATOM 1741 C C . ALA A 1 215 ? -17.533 8.300 9.589 1.00 92.75 215 ALA A C 1
ATOM 1743 O O . ALA A 1 215 ? -18.314 8.595 10.489 1.00 92.75 215 ALA A O 1
ATOM 1744 N N . LEU A 1 216 ? -17.962 7.799 8.431 1.00 94.62 216 LEU A N 1
ATOM 1745 C CA . LEU A 1 216 ? -19.374 7.529 8.121 1.00 94.62 216 LEU A CA 1
ATOM 1746 C C . LEU A 1 216 ? -19.884 6.209 8.717 1.00 94.62 216 LEU A C 1
ATOM 1748 O O . LEU A 1 216 ? -21.084 5.943 8.722 1.00 94.62 216 LEU A O 1
ATOM 1752 N N . GLY A 1 217 ? -18.976 5.357 9.183 1.00 96.12 217 GLY A N 1
ATOM 1753 C CA . GLY A 1 217 ? -19.298 4.056 9.748 1.00 96.12 217 GLY A CA 1
ATOM 1754 C C . GLY A 1 217 ? -18.049 3.246 10.051 1.00 96.12 217 GLY A C 1
ATOM 1755 O O . GLY A 1 217 ? -16.929 3.648 9.734 1.00 96.12 217 GLY A O 1
ATOM 1756 N N . PHE A 1 218 ? -18.260 2.081 10.641 1.00 96.88 218 PHE A N 1
ATOM 1757 C CA . PHE A 1 218 ? -17.229 1.121 10.999 1.00 96.88 218 PHE A CA 1
ATOM 1758 C C . PHE A 1 218 ? -17.501 -0.211 10.311 1.00 96.88 218 PHE A C 1
ATOM 1760 O O . PHE A 1 218 ? -18.628 -0.706 10.333 1.00 96.88 218 PHE A O 1
ATOM 1767 N N . ARG A 1 219 ? -16.465 -0.821 9.743 1.00 96.25 219 ARG A N 1
ATOM 1768 C CA . ARG A 1 219 ? -16.512 -2.194 9.248 1.00 96.25 219 ARG A CA 1
ATOM 1769 C C . ARG A 1 219 ? -15.422 -3.013 9.929 1.00 96.25 219 ARG A C 1
ATOM 1771 O O . ARG A 1 219 ? -14.245 -2.667 9.841 1.00 96.25 219 ARG A O 1
ATOM 1778 N N . ASP A 1 220 ? -15.844 -4.095 10.585 1.00 95.69 220 ASP A N 1
ATOM 1779 C CA . ASP A 1 220 ? -14.959 -5.074 11.231 1.00 95.69 220 ASP A CA 1
ATOM 1780 C C . ASP A 1 220 ? -14.002 -5.708 10.198 1.00 95.69 220 ASP A C 1
ATOM 1782 O O . ASP A 1 220 ? -14.190 -5.577 8.986 1.00 95.69 220 ASP A O 1
ATOM 1786 N N . VAL A 1 221 ? -12.976 -6.405 10.675 1.00 93.94 221 VAL A N 1
ATOM 1787 C CA . VAL A 1 221 ? -11.942 -7.017 9.835 1.00 93.94 221 VAL A CA 1
ATOM 1788 C C . VAL A 1 221 ? -12.554 -8.057 8.895 1.00 93.94 221 VAL A C 1
ATOM 1790 O O . VAL A 1 221 ? -13.230 -8.990 9.342 1.00 93.94 221 VAL A O 1
ATOM 1793 N N . TRP A 1 222 ? -12.285 -7.926 7.592 1.00 93.12 222 TRP A N 1
ATOM 1794 C CA . TRP A 1 222 ? -12.772 -8.857 6.577 1.00 93.12 222 TRP A CA 1
ATOM 1795 C C . TRP A 1 222 ? -11.758 -9.973 6.316 1.00 93.12 222 TRP A C 1
ATOM 1797 O O . TRP A 1 222 ? -10.869 -9.855 5.479 1.00 93.12 222 TRP A O 1
ATOM 1807 N N . GLU A 1 223 ? -11.900 -11.089 7.025 1.00 92.19 223 GLU A N 1
ATOM 1808 C CA . GLU A 1 223 ? -11.001 -12.240 6.892 1.00 92.19 223 GLU A CA 1
ATOM 1809 C C . GLU A 1 223 ? -11.217 -13.023 5.582 1.00 92.19 223 GLU A C 1
ATOM 1811 O O . GLU A 1 223 ? -12.265 -12.956 4.931 1.00 92.19 223 GLU A O 1
ATOM 1816 N N . SER A 1 224 ? -10.202 -13.792 5.176 1.00 89.69 224 SER A N 1
ATOM 1817 C CA . SER A 1 224 ? -10.283 -14.626 3.969 1.00 89.69 224 SER A CA 1
ATOM 1818 C C . SER A 1 224 ? -11.399 -15.666 4.090 1.00 89.69 224 SER A C 1
ATOM 1820 O O . SER A 1 224 ? -11.545 -16.293 5.134 1.00 89.69 224 SER A O 1
ATOM 1822 N N . TYR A 1 225 ? -12.131 -15.897 2.996 1.00 88.50 225 TYR A N 1
ATOM 1823 C CA . TYR A 1 225 ? -13.241 -16.863 2.915 1.00 88.50 225 TYR A CA 1
ATOM 1824 C C . TYR A 1 225 ? -14.453 -16.556 3.812 1.00 88.50 225 TYR A C 1
ATOM 1826 O O . TYR A 1 225 ? -15.339 -17.399 3.940 1.00 88.50 225 TYR A O 1
ATOM 1834 N N . CYS A 1 226 ? -14.520 -15.355 4.387 1.00 91.31 226 CYS A N 1
ATOM 1835 C CA . CYS A 1 226 ? -15.682 -14.859 5.115 1.00 91.31 226 CYS A CA 1
ATOM 1836 C C . CYS A 1 226 ? -16.508 -13.904 4.244 1.00 91.31 226 CYS A C 1
ATOM 1838 O O . CYS A 1 226 ? -15.979 -13.242 3.345 1.00 91.31 226 CYS A O 1
ATOM 1840 N N . GLU A 1 227 ? -17.801 -13.802 4.548 1.00 93.88 227 GLU A N 1
ATOM 1841 C CA . GLU A 1 227 ? -18.660 -12.745 4.009 1.00 93.88 227 GLU A CA 1
ATOM 1842 C C . GLU A 1 227 ? -18.181 -11.365 4.471 1.00 93.88 227 GLU A C 1
ATOM 1844 O O . GLU A 1 227 ? -17.589 -11.223 5.546 1.00 93.88 227 GLU A O 1
ATOM 1849 N N . GLU A 1 228 ? -18.437 -10.348 3.649 1.00 93.81 228 GLU A N 1
ATOM 1850 C CA . GLU A 1 228 ? -18.089 -8.968 3.983 1.00 93.81 228 GLU A CA 1
ATOM 1851 C C . GLU A 1 228 ? -18.848 -8.517 5.245 1.00 93.81 228 GLU A C 1
ATOM 1853 O O . GLU A 1 228 ? -20.081 -8.599 5.276 1.00 93.81 228 GLU A O 1
ATOM 1858 N N . PRO A 1 229 ? -18.160 -8.019 6.292 1.00 96.25 229 PRO A N 1
ATOM 1859 C CA . PRO A 1 229 ? -18.841 -7.566 7.496 1.00 96.25 229 PRO A CA 1
ATOM 1860 C C . PRO A 1 229 ? -19.772 -6.371 7.217 1.00 96.25 229 PRO A C 1
ATOM 1862 O O . PRO A 1 229 ? -19.427 -5.475 6.430 1.00 96.25 229 PRO A O 1
ATOM 1865 N N . PRO A 1 230 ? -20.944 -6.307 7.877 1.00 97.06 230 PRO A N 1
ATOM 1866 C CA . PRO A 1 230 ? -21.850 -5.180 7.725 1.00 97.06 230 PRO A CA 1
ATOM 1867 C C . PRO A 1 230 ? -21.202 -3.892 8.236 1.00 97.06 230 PRO A C 1
ATOM 1869 O O . PRO A 1 230 ? -20.326 -3.907 9.103 1.00 97.06 230 PRO A O 1
ATOM 1872 N N . VAL A 1 231 ? -21.663 -2.762 7.703 1.00 98.12 231 VAL A N 1
ATOM 1873 C CA . VAL A 1 231 ? -21.273 -1.447 8.214 1.00 98.12 231 VAL A CA 1
ATOM 1874 C C . VAL A 1 231 ? -22.100 -1.141 9.458 1.00 98.12 231 VAL A C 1
ATOM 1876 O O . VAL A 1 231 ? -23.329 -1.201 9.425 1.00 98.12 231 VAL A O 1
ATOM 1879 N N . LEU A 1 232 ? -21.422 -0.804 10.549 1.00 98.25 232 LEU A N 1
ATOM 1880 C CA . LEU A 1 232 ? -22.017 -0.377 11.808 1.00 98.25 232 LEU A CA 1
ATOM 1881 C C . LEU A 1 232 ? -21.907 1.140 11.957 1.00 98.25 232 LEU A C 1
ATOM 1883 O O . LEU A 1 232 ? -20.921 1.750 11.539 1.00 98.25 232 LEU A O 1
ATOM 1887 N N . GLY A 1 233 ? -22.905 1.746 12.599 1.00 98.31 233 GLY A N 1
ATOM 1888 C CA . GLY A 1 233 ? -22.783 3.120 13.081 1.00 98.31 233 GLY A CA 1
ATOM 1889 C C . GLY A 1 233 ? -21.687 3.217 14.145 1.00 98.31 233 GLY A C 1
ATOM 1890 O O . GLY A 1 233 ? -21.505 2.285 14.931 1.00 98.31 233 GLY A O 1
ATOM 1891 N N . ILE A 1 234 ? -20.971 4.339 14.162 1.00 98.19 234 ILE A N 1
ATOM 1892 C CA . ILE A 1 234 ? -19.869 4.615 15.085 1.00 98.19 234 ILE A CA 1
ATOM 1893 C C . ILE A 1 234 ? -20.100 5.968 15.761 1.00 98.19 234 ILE A C 1
ATOM 1895 O O . ILE A 1 234 ? -20.359 6.961 15.089 1.00 98.19 234 ILE A O 1
ATOM 1899 N N . ASN A 1 235 ? -20.007 6.003 17.090 1.00 98.06 235 ASN A N 1
ATOM 1900 C CA . ASN A 1 235 ? -20.114 7.227 17.882 1.00 98.06 235 ASN A CA 1
ATOM 1901 C C . ASN A 1 235 ? -18.827 7.425 18.677 1.00 98.06 235 ASN A C 1
ATOM 1903 O O . ASN A 1 235 ? -18.529 6.641 19.578 1.00 98.06 235 ASN A O 1
ATOM 1907 N N . PHE A 1 236 ? -18.058 8.456 18.338 1.00 98.12 236 PHE A N 1
ATOM 1908 C CA . PHE A 1 236 ? -16.786 8.734 18.999 1.00 98.12 236 PHE A CA 1
ATOM 1909 C C . PHE A 1 236 ? -16.978 9.332 20.392 1.00 98.12 236 PHE A C 1
ATOM 1911 O O . PHE A 1 236 ? -17.866 10.150 20.617 1.00 98.12 236 PHE A O 1
ATOM 1918 N N . MET A 1 237 ? -16.099 8.933 21.305 1.00 98.19 237 MET A N 1
ATOM 1919 C CA . MET A 1 237 ? -16.049 9.373 22.693 1.00 98.19 237 MET A CA 1
ATOM 1920 C C . MET A 1 237 ? -14.882 10.331 22.909 1.00 98.19 237 MET A C 1
ATOM 1922 O O . MET A 1 237 ? -13.774 10.114 22.417 1.00 98.19 237 MET A O 1
ATOM 1926 N N . THR A 1 238 ? -15.111 11.356 23.720 1.00 96.88 238 THR A N 1
ATOM 1927 C CA . THR A 1 238 ? -14.033 12.139 24.324 1.00 96.88 238 THR A CA 1
AT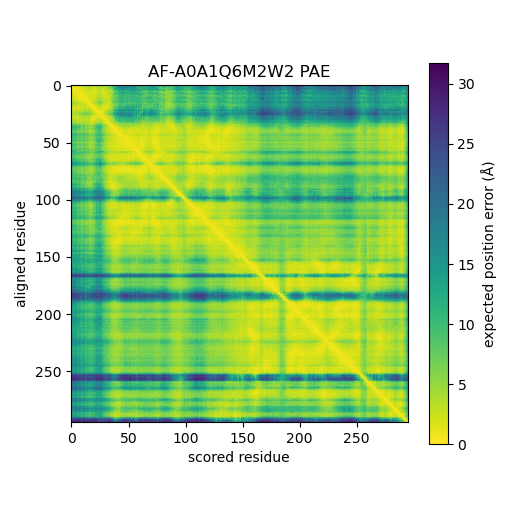OM 1928 C C . THR A 1 238 ? -13.230 11.277 25.302 1.00 96.88 238 THR A C 1
ATOM 1930 O O . THR A 1 238 ? -13.748 10.316 25.873 1.00 96.88 238 THR A O 1
ATOM 1933 N N . ASP A 1 239 ? -11.983 11.662 25.592 1.00 95.19 239 ASP A N 1
ATOM 1934 C CA . ASP A 1 239 ? -11.152 10.974 26.598 1.00 95.19 239 ASP A CA 1
ATOM 1935 C C . ASP A 1 239 ? -11.856 10.872 27.971 1.00 95.19 239 ASP A C 1
ATOM 1937 O O . ASP A 1 239 ? -11.691 9.889 28.692 1.00 95.19 239 ASP A O 1
ATOM 1941 N N . LYS A 1 240 ? -12.682 11.866 28.333 1.00 97.12 240 LYS A N 1
ATOM 1942 C CA . LYS A 1 240 ? -13.454 11.856 29.585 1.00 97.12 240 LYS A CA 1
ATOM 1943 C C . LYS A 1 240 ? -14.511 10.752 29.594 1.00 97.12 240 LYS A C 1
ATOM 1945 O O . LYS A 1 240 ? -14.651 10.069 30.605 1.00 97.12 240 LYS A O 1
ATOM 1950 N N . GLU A 1 241 ? -15.250 10.592 28.502 1.00 97.88 241 GLU A N 1
ATOM 1951 C CA . GLU A 1 241 ? -16.263 9.540 28.359 1.00 97.88 241 GLU A CA 1
ATOM 1952 C C . GLU A 1 241 ? -15.601 8.166 28.294 1.00 97.88 241 GLU A C 1
ATOM 1954 O O . GLU A 1 241 ? -15.952 7.280 29.067 1.00 97.88 241 GLU A O 1
ATOM 1959 N N . ALA A 1 242 ? -14.570 8.025 27.458 1.00 97.50 242 ALA A N 1
ATOM 1960 C CA . ALA A 1 242 ? -13.847 6.772 27.286 1.00 97.50 242 ALA A CA 1
ATOM 1961 C C . ALA A 1 242 ? -13.208 6.272 28.593 1.00 97.50 242 ALA A C 1
ATOM 1963 O O . ALA A 1 242 ? -13.177 5.072 28.847 1.00 97.50 242 ALA A O 1
ATOM 1964 N N . SER A 1 243 ? -12.750 7.181 29.463 1.00 97.12 243 SER A N 1
ATOM 1965 C CA . SER A 1 243 ? -12.141 6.824 30.754 1.00 97.12 243 SER A CA 1
ATOM 1966 C C . SER A 1 243 ? -13.074 6.108 31.742 1.00 97.12 243 SER A C 1
ATOM 1968 O O . SER A 1 243 ? -12.601 5.630 32.773 1.00 97.12 243 SER A O 1
ATOM 1970 N N . GLN A 1 244 ? -14.377 6.045 31.450 1.00 97.25 244 GLN A N 1
ATOM 1971 C CA . GLN A 1 244 ? -15.380 5.358 32.267 1.00 97.25 244 GLN A CA 1
ATOM 1972 C C . GLN A 1 244 ? -15.521 3.867 31.939 1.00 97.25 244 GLN A C 1
ATOM 1974 O O . GLN A 1 244 ? -16.209 3.162 32.674 1.00 97.25 244 GLN A O 1
ATOM 1979 N N . TYR A 1 245 ? -14.876 3.400 30.869 1.00 95.94 245 TYR A N 1
ATOM 1980 C CA . TYR A 1 245 ? -14.980 2.033 30.374 1.00 95.94 245 TYR A CA 1
ATOM 1981 C C . TYR A 1 245 ? -13.645 1.296 30.487 1.00 95.94 245 TYR A C 1
ATOM 1983 O O . TYR A 1 245 ? -12.561 1.892 30.406 1.00 95.94 245 TYR A O 1
ATOM 1991 N N . ASP A 1 246 ? -13.728 -0.018 30.666 1.00 95.00 246 ASP A N 1
ATOM 1992 C CA . ASP A 1 246 ? -12.580 -0.915 30.741 1.00 95.00 246 ASP A CA 1
ATOM 1993 C C . ASP A 1 246 ? -12.680 -2.130 29.805 1.00 95.00 246 ASP A C 1
ATOM 1995 O O . ASP A 1 246 ? -11.919 -3.088 29.941 1.00 95.00 246 ASP A O 1
ATOM 1999 N N . ASP A 1 247 ? -13.585 -2.061 28.829 1.00 96.25 247 ASP A N 1
ATOM 2000 C CA . ASP A 1 247 ? -13.972 -3.166 27.961 1.00 96.25 247 ASP A CA 1
ATOM 2001 C C . ASP A 1 247 ? -13.704 -2.934 26.462 1.00 96.25 247 ASP A C 1
ATOM 2003 O O . ASP A 1 247 ? -14.422 -3.440 25.601 1.00 96.25 247 ASP A O 1
ATOM 2007 N N . PHE A 1 248 ? -12.658 -2.178 26.122 1.00 96.94 248 PHE A N 1
ATOM 2008 C CA . PHE A 1 248 ? -12.369 -1.825 24.732 1.00 96.94 248 PHE A CA 1
ATOM 2009 C C . PHE A 1 248 ? -11.804 -2.993 23.918 1.00 96.94 248 PHE A C 1
ATOM 2011 O O . PHE A 1 248 ? -10.882 -3.685 24.346 1.00 96.94 248 PHE A O 1
ATOM 2018 N N . GLU A 1 249 ? -12.278 -3.141 22.683 1.00 95.44 249 GLU A N 1
ATOM 2019 C CA . GLU A 1 249 ? -11.619 -3.924 21.637 1.00 95.44 249 GLU A CA 1
ATOM 2020 C C . GLU A 1 249 ? -10.677 -3.023 20.816 1.00 95.44 249 GLU A C 1
ATOM 2022 O O . GLU A 1 249 ? -11.084 -1.962 20.338 1.00 95.44 249 GLU A O 1
ATOM 2027 N N . ILE A 1 250 ? -9.424 -3.437 20.606 1.00 91.44 250 ILE A N 1
ATOM 2028 C CA . ILE A 1 250 ? -8.457 -2.654 19.818 1.00 91.44 250 ILE A CA 1
ATOM 2029 C C . ILE A 1 250 ? -8.492 -3.083 18.346 1.00 91.44 250 ILE A C 1
ATOM 2031 O O . ILE A 1 250 ? -8.296 -4.261 18.023 1.00 91.44 250 ILE A O 1
ATOM 2035 N N . TYR A 1 251 ? -8.673 -2.105 17.456 1.00 91.56 251 TYR A N 1
ATOM 2036 C CA . TYR A 1 251 ? -8.597 -2.279 16.006 1.00 91.56 251 TYR A CA 1
ATOM 2037 C C . TYR A 1 251 ? -7.582 -1.326 15.381 1.00 91.56 251 TYR A C 1
ATOM 2039 O O . TYR A 1 251 ? -7.443 -0.183 15.808 1.00 91.56 251 TYR A O 1
ATOM 2047 N N . ILE A 1 252 ? -6.919 -1.781 14.319 1.00 84.69 252 ILE A N 1
ATOM 2048 C CA . ILE A 1 252 ? -6.042 -0.939 13.502 1.00 84.69 252 ILE A CA 1
ATOM 2049 C C . ILE A 1 252 ? -6.793 -0.557 12.226 1.00 84.69 252 ILE A C 1
ATOM 2051 O O . ILE A 1 252 ? -7.083 -1.413 11.385 1.00 84.69 252 ILE A O 1
ATOM 2055 N N . TYR A 1 253 ? -7.100 0.734 12.105 1.00 78.19 253 TYR A N 1
ATOM 2056 C CA . TYR A 1 253 ? -7.676 1.347 10.906 1.00 78.19 253 TYR A CA 1
ATOM 2057 C C . TYR A 1 253 ? -6.590 1.793 9.926 1.00 78.19 253 TYR A C 1
ATOM 2059 O O . TYR A 1 253 ? -6.671 1.509 8.735 1.00 78.19 253 TYR A O 1
ATOM 2067 N N . ASP A 1 254 ? -5.582 2.495 10.445 1.00 69.56 254 ASP A N 1
ATOM 2068 C CA . ASP A 1 254 ? -4.576 3.176 9.642 1.00 69.56 254 ASP A CA 1
ATOM 2069 C C . ASP A 1 254 ? -3.262 2.391 9.603 1.00 69.56 254 ASP A C 1
ATOM 2071 O O . ASP A 1 254 ? -2.807 1.836 10.604 1.00 69.56 254 ASP A O 1
ATOM 2075 N N . TYR A 1 255 ? -2.644 2.405 8.429 1.00 62.38 255 TYR A N 1
ATOM 2076 C CA . TYR A 1 255 ? -1.249 2.063 8.228 1.00 62.38 255 TYR A CA 1
ATOM 2077 C C . TYR A 1 255 ? -0.524 3.297 7.715 1.00 62.38 255 TYR A C 1
ATOM 2079 O O . TYR A 1 255 ? -0.047 3.325 6.577 1.00 62.38 255 TYR A O 1
ATOM 2087 N N . SER A 1 256 ? -0.405 4.320 8.559 1.00 51.09 256 SER A N 1
ATOM 2088 C CA . SER A 1 256 ? 0.624 5.326 8.361 1.00 51.09 256 SER A CA 1
ATOM 2089 C C . SER A 1 256 ? 1.955 4.620 8.587 1.00 51.09 256 SER A C 1
ATOM 2091 O O . SER A 1 256 ? 2.433 4.517 9.706 1.00 51.09 256 SER A O 1
ATOM 2093 N N . TYR A 1 257 ? 2.481 4.055 7.500 1.00 50.44 257 TYR A N 1
ATOM 2094 C CA . TYR A 1 257 ? 3.733 3.321 7.439 1.00 50.44 257 TYR A CA 1
ATOM 2095 C C . TYR A 1 257 ? 3.768 2.067 8.351 1.00 50.44 257 TYR A C 1
ATOM 2097 O O . TYR A 1 257 ? 3.722 2.117 9.574 1.00 50.44 257 TYR A O 1
ATOM 2105 N N . LEU A 1 258 ? 4.030 0.916 7.722 1.00 55.66 258 LEU A N 1
ATOM 2106 C CA . LEU A 1 258 ? 4.632 -0.258 8.373 1.00 55.66 258 LEU A CA 1
ATOM 2107 C C . LEU A 1 258 ? 3.707 -1.110 9.253 1.00 55.66 258 LEU A C 1
ATOM 2109 O O . LEU A 1 258 ? 3.848 -1.150 10.466 1.00 55.66 258 LEU A O 1
ATOM 2113 N N . CYS A 1 259 ? 2.870 -1.944 8.652 1.00 58.16 259 CYS A N 1
ATOM 2114 C CA . CYS A 1 259 ? 2.343 -3.090 9.388 1.00 58.16 259 CYS A CA 1
ATOM 2115 C C . CYS A 1 259 ? 2.360 -4.310 8.501 1.00 58.16 259 CYS A C 1
ATOM 2117 O O . CYS A 1 259 ? 1.368 -4.652 7.861 1.00 58.16 259 CYS A O 1
ATOM 2119 N N . ASP A 1 260 ? 3.494 -4.989 8.526 1.00 68.81 260 ASP A N 1
ATOM 2120 C CA . ASP A 1 260 ? 3.427 -6.435 8.450 1.00 68.81 260 ASP A CA 1
ATOM 2121 C C . ASP A 1 260 ? 2.606 -6.890 9.665 1.00 68.81 260 ASP A C 1
ATOM 2123 O O . ASP A 1 260 ? 3.045 -6.656 10.798 1.00 68.81 260 ASP A O 1
ATOM 2127 N N . PRO A 1 261 ? 1.405 -7.477 9.482 1.00 73.50 261 PRO A N 1
ATOM 2128 C CA . PRO A 1 261 ? 0.588 -7.911 10.606 1.00 73.50 261 PRO A CA 1
ATOM 2129 C C . PRO A 1 261 ? 1.360 -8.853 11.534 1.00 73.50 261 PRO A C 1
ATOM 2131 O O . PRO A 1 261 ? 1.100 -8.867 12.729 1.00 73.50 261 PRO A O 1
ATOM 2134 N N . SER A 1 262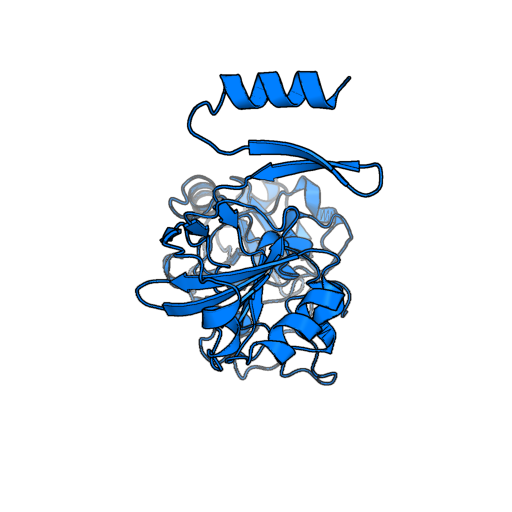 ? 2.374 -9.575 11.041 1.00 72.94 262 SER A N 1
ATOM 2135 C CA . SER A 1 262 ? 3.218 -10.421 11.893 1.00 72.94 262 SER A CA 1
ATOM 2136 C C . SER A 1 262 ? 3.988 -9.659 12.982 1.00 72.94 262 SER A C 1
ATOM 2138 O O . SER A 1 262 ? 4.395 -10.271 13.968 1.00 72.94 262 SER A O 1
ATOM 2140 N N . LEU A 1 263 ? 4.158 -8.339 12.846 1.00 71.44 263 LEU A N 1
ATOM 2141 C CA . LEU A 1 263 ? 4.781 -7.476 13.855 1.00 71.44 263 LEU A CA 1
ATOM 2142 C C . LEU A 1 263 ? 3.797 -7.011 14.932 1.00 71.44 263 LEU A C 1
ATOM 2144 O O . LEU A 1 263 ? 4.215 -6.524 15.982 1.00 71.44 263 LEU A O 1
ATOM 2148 N N . VAL A 1 264 ? 2.495 -7.151 14.690 1.00 73.06 264 VAL A N 1
ATOM 2149 C CA . VAL A 1 264 ? 1.470 -6.774 15.655 1.00 73.06 264 VAL A CA 1
ATOM 2150 C C . VAL A 1 264 ? 1.381 -7.857 16.735 1.00 73.06 264 VAL A C 1
ATOM 2152 O O . VAL A 1 264 ? 1.047 -9.010 16.435 1.00 73.06 264 VAL A O 1
ATOM 2155 N N . PRO A 1 265 ? 1.648 -7.531 18.012 1.00 68.44 265 PRO A N 1
ATOM 2156 C CA . PRO A 1 265 ? 1.544 -8.516 19.070 1.00 68.44 265 PRO A CA 1
ATOM 2157 C C . PRO A 1 265 ? 0.084 -8.936 19.253 1.00 68.44 265 PRO A C 1
ATOM 2159 O O . PRO A 1 265 ? -0.813 -8.102 19.319 1.00 68.44 265 PRO A O 1
ATOM 2162 N N . ARG A 1 266 ? -0.131 -10.247 19.409 1.00 78.31 266 ARG A N 1
ATOM 2163 C CA . ARG A 1 266 ? -1.419 -10.835 19.807 1.00 78.31 266 ARG A CA 1
ATOM 2164 C C . ARG A 1 266 ? -2.584 -10.472 18.872 1.00 78.31 266 ARG A C 1
ATOM 2166 O O . ARG A 1 266 ? -3.618 -10.000 19.319 1.00 78.31 266 ARG A O 1
ATOM 2173 N N . LEU A 1 267 ? -2.447 -10.710 17.571 1.00 85.88 267 LEU A N 1
ATOM 2174 C CA . LEU A 1 267 ? -3.557 -10.553 16.625 1.00 85.88 267 LEU A CA 1
ATOM 2175 C C . LEU A 1 267 ? -4.622 -11.647 16.773 1.00 85.88 267 LEU A C 1
ATOM 2177 O O . LEU A 1 267 ? -4.291 -12.831 16.820 1.00 85.88 267 LEU A O 1
ATOM 2181 N N . ALA A 1 268 ? -5.901 -11.256 16.764 1.00 90.38 268 ALA A N 1
ATOM 2182 C CA . ALA A 1 268 ? -7.018 -12.189 16.587 1.00 90.38 268 ALA A CA 1
ATOM 2183 C C . ALA A 1 268 ? -7.442 -12.328 15.128 1.00 90.38 268 ALA A C 1
ATOM 2185 O O . ALA A 1 268 ? -7.813 -13.426 14.721 1.00 90.38 268 ALA A O 1
ATOM 2186 N N . LYS A 1 269 ? -7.462 -11.216 14.383 1.00 91.44 269 LYS A N 1
ATOM 2187 C CA . LYS A 1 269 ? -7.960 -11.162 13.004 1.00 91.44 269 LYS A CA 1
ATOM 2188 C C . LYS A 1 269 ? -7.094 -10.258 12.147 1.00 91.44 269 LYS A C 1
ATOM 2190 O O . LYS A 1 269 ? -6.613 -9.227 12.625 1.00 91.44 269 LYS A O 1
ATOM 2195 N N . VAL A 1 270 ? -6.979 -10.624 10.875 1.00 89.44 270 VAL A N 1
ATOM 2196 C CA . VAL A 1 270 ? -6.257 -9.865 9.850 1.00 89.44 270 VAL A CA 1
ATOM 2197 C C . VAL A 1 270 ? -7.091 -9.826 8.578 1.00 89.44 270 VAL A C 1
ATOM 2199 O O . VAL A 1 270 ? -7.681 -10.833 8.181 1.00 89.44 270 VAL A O 1
ATOM 2202 N N . ASP A 1 271 ? -7.134 -8.661 7.942 1.00 89.81 271 ASP A N 1
ATOM 2203 C CA . ASP A 1 271 ? -7.830 -8.472 6.682 1.00 89.81 271 ASP A CA 1
ATOM 2204 C C . ASP A 1 271 ? -7.277 -9.413 5.602 1.00 89.81 271 ASP A C 1
ATOM 2206 O O . ASP A 1 271 ? -6.076 -9.684 5.494 1.00 89.81 271 ASP A O 1
ATOM 2210 N N . ARG A 1 272 ? -8.184 -9.932 4.778 1.00 89.06 272 ARG A N 1
ATOM 2211 C CA . ARG A 1 272 ? -7.909 -10.912 3.727 1.00 89.06 272 ARG A CA 1
ATOM 2212 C C . ARG A 1 272 ? -6.821 -10.477 2.757 1.00 89.06 272 ARG A C 1
ATOM 2214 O O . ARG A 1 272 ? -6.145 -11.342 2.206 1.00 89.06 272 ARG A O 1
ATOM 2221 N N . THR A 1 273 ? -6.637 -9.175 2.556 1.00 85.81 273 THR A N 1
ATOM 2222 C CA . THR A 1 273 ? -5.643 -8.648 1.623 1.00 85.81 273 THR A CA 1
ATOM 2223 C C . THR A 1 273 ? -4.198 -8.887 2.061 1.00 85.81 273 THR A C 1
ATOM 2225 O O . THR A 1 273 ? -3.296 -8.800 1.232 1.00 85.81 273 THR A O 1
ATOM 2228 N N . PHE A 1 274 ? -3.968 -9.253 3.326 1.00 83.00 274 PHE A N 1
ATOM 2229 C CA . PHE A 1 274 ? -2.660 -9.665 3.848 1.00 83.00 274 PHE A CA 1
ATOM 2230 C C . PHE A 1 274 ? -2.359 -11.154 3.672 1.00 83.00 274 PHE A C 1
ATOM 2232 O O . PHE A 1 274 ? -1.255 -11.606 3.980 1.00 83.00 274 PHE A O 1
ATOM 2239 N N . SER A 1 275 ? -3.325 -11.944 3.202 1.00 82.44 275 SER A N 1
ATOM 2240 C CA . SER A 1 275 ? -3.096 -13.361 2.945 1.00 82.44 275 SER A CA 1
ATOM 2241 C C . SER A 1 275 ? -2.122 -13.545 1.781 1.00 82.44 275 SER A C 1
ATOM 2243 O O . SER A 1 275 ? -2.260 -12.907 0.739 1.00 82.44 275 SER A O 1
ATOM 2245 N N . SER A 1 276 ? -1.172 -14.475 1.913 1.00 76.00 276 SER A N 1
ATOM 2246 C CA . SER A 1 276 ? -0.171 -14.769 0.874 1.00 76.00 276 SER A CA 1
ATOM 2247 C C . SER A 1 276 ? -0.771 -15.245 -0.456 1.00 76.00 276 SER A C 1
ATOM 2249 O O . SER A 1 276 ? -0.099 -15.193 -1.483 1.00 76.00 276 SER A O 1
ATOM 2251 N N . GLY A 1 277 ? -2.025 -15.707 -0.446 1.00 79.06 277 GLY A N 1
ATOM 2252 C CA . GLY A 1 277 ? -2.773 -16.120 -1.634 1.00 79.06 277 GLY A CA 1
ATOM 2253 C C . GLY A 1 277 ? -3.787 -15.092 -2.142 1.00 79.06 277 GLY A C 1
ATOM 2254 O O . GLY A 1 277 ? -4.572 -15.431 -3.028 1.00 79.06 277 GLY A O 1
ATOM 2255 N N . PHE A 1 278 ? -3.835 -13.882 -1.575 1.00 86.06 278 PHE A N 1
ATOM 2256 C CA . PHE A 1 278 ? -4.784 -12.864 -2.017 1.00 86.06 278 PHE A CA 1
ATOM 2257 C C . PHE A 1 278 ? -4.410 -12.340 -3.409 1.00 86.06 278 PHE A C 1
ATOM 2259 O O . PHE A 1 278 ? -3.301 -11.856 -3.631 1.00 86.06 278 PHE A O 1
ATOM 2266 N N . ASP A 1 279 ? -5.347 -12.433 -4.351 1.00 87.44 279 ASP A N 1
ATOM 2267 C CA . ASP A 1 279 ? -5.179 -11.913 -5.707 1.00 87.44 279 ASP A CA 1
ATOM 2268 C C . ASP A 1 279 ? -5.928 -10.585 -5.841 1.00 87.44 279 ASP A C 1
ATOM 2270 O O . ASP A 1 279 ? -7.159 -10.557 -5.917 1.00 87.44 279 ASP A O 1
ATOM 2274 N N . PHE A 1 280 ? -5.171 -9.488 -5.890 1.00 87.12 280 PHE A N 1
ATOM 2275 C CA . PHE A 1 280 ? -5.702 -8.131 -6.031 1.00 87.12 280 PHE A CA 1
ATOM 2276 C C . PHE A 1 280 ? -6.452 -7.891 -7.344 1.00 87.12 280 PHE A C 1
ATOM 2278 O O . PHE A 1 280 ? -7.203 -6.927 -7.420 1.00 87.12 280 PHE A O 1
ATOM 2285 N N . CYS A 1 281 ? -6.280 -8.758 -8.346 1.00 86.94 281 CYS A N 1
ATOM 2286 C CA . CYS A 1 281 ? -6.987 -8.688 -9.625 1.00 86.94 281 CYS A CA 1
ATOM 2287 C C . CYS A 1 281 ? -8.232 -9.591 -9.668 1.00 86.94 281 CYS A C 1
ATOM 2289 O O . CYS A 1 281 ? -8.894 -9.681 -10.702 1.00 86.94 281 CYS A O 1
ATOM 2291 N N . LYS A 1 282 ? -8.549 -10.327 -8.591 1.00 85.31 282 LYS A N 1
ATOM 2292 C CA . LYS A 1 282 ? -9.726 -11.209 -8.535 1.00 85.31 282 LYS A CA 1
ATOM 2293 C C . LYS A 1 282 ? -10.979 -10.422 -8.135 1.00 85.31 282 LYS A C 1
ATOM 2295 O O . LYS A 1 282 ? -11.624 -10.713 -7.128 1.00 85.31 282 LYS A O 1
ATOM 2300 N N . THR A 1 283 ? -11.313 -9.422 -8.941 1.00 81.06 283 THR A N 1
ATOM 2301 C CA . THR A 1 283 ? -12.519 -8.591 -8.835 1.00 81.06 283 THR A CA 1
ATOM 2302 C C . THR A 1 283 ? -13.464 -8.861 -10.002 1.00 81.06 283 THR A C 1
ATOM 2304 O O . THR A 1 283 ? -13.094 -9.508 -10.982 1.00 81.06 283 THR A O 1
ATOM 2307 N N . THR A 1 284 ? -14.703 -8.371 -9.912 1.00 80.44 284 THR A N 1
ATOM 2308 C CA . THR A 1 284 ? -15.713 -8.523 -10.975 1.00 80.44 284 THR A CA 1
ATOM 2309 C C . THR A 1 284 ? -15.283 -7.870 -12.291 1.00 80.44 284 THR A C 1
ATOM 2311 O O . THR A 1 284 ? -15.612 -8.378 -13.360 1.00 80.44 284 THR A O 1
ATOM 2314 N N . ASP A 1 285 ? -14.547 -6.762 -12.217 1.00 81.56 285 ASP A N 1
ATOM 2315 C CA . ASP A 1 285 ? -14.021 -6.015 -13.364 1.00 81.56 285 ASP A CA 1
ATOM 2316 C C . ASP A 1 285 ? -12.565 -6.372 -13.714 1.00 81.56 285 ASP A C 1
ATOM 2318 O O . ASP A 1 285 ? -12.033 -5.878 -14.704 1.00 81.56 285 ASP A O 1
ATOM 2322 N N . GLY A 1 286 ? -11.925 -7.247 -12.931 1.00 82.56 286 GLY A N 1
ATOM 2323 C CA . GLY A 1 286 ? -10.540 -7.684 -13.117 1.00 82.56 286 GLY A CA 1
ATOM 2324 C C . GLY A 1 286 ? -9.474 -6.644 -12.760 1.00 82.56 286 GLY A C 1
ATOM 2325 O O . GLY A 1 286 ? -8.289 -6.910 -12.978 1.00 82.56 286 GLY A O 1
ATOM 2326 N N . LYS A 1 287 ? -9.870 -5.481 -12.233 1.00 85.06 287 LYS A N 1
ATOM 2327 C CA . LYS A 1 287 ? -8.963 -4.388 -11.885 1.00 85.06 287 LYS A CA 1
ATOM 2328 C C . LYS A 1 287 ? -8.204 -4.640 -10.586 1.00 85.06 287 LYS A C 1
ATOM 2330 O O . LYS A 1 287 ? -8.687 -5.302 -9.670 1.00 85.06 287 LYS A O 1
ATOM 2335 N N . ASP A 1 288 ? -7.006 -4.070 -10.502 1.00 88.44 288 ASP A N 1
ATOM 2336 C CA . ASP A 1 288 ? -6.175 -4.148 -9.303 1.00 88.44 288 ASP A CA 1
ATOM 2337 C C . ASP A 1 288 ? -6.756 -3.274 -8.179 1.00 88.44 288 ASP A C 1
ATOM 2339 O O . ASP A 1 288 ? -6.761 -2.044 -8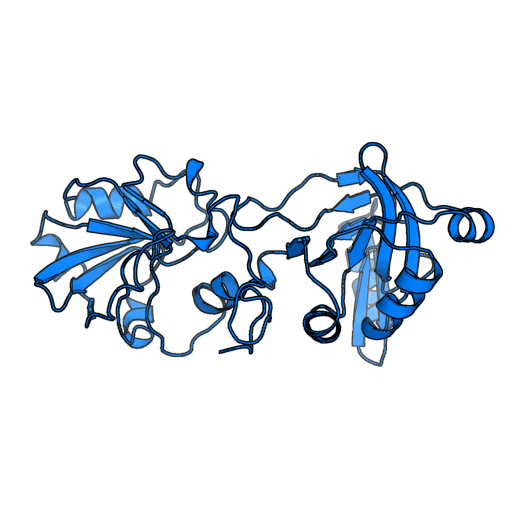.265 1.00 88.44 288 ASP A O 1
ATOM 2343 N N . LEU A 1 289 ? -7.219 -3.915 -7.101 1.00 85.69 289 LEU A N 1
ATOM 2344 C CA . LEU A 1 289 ? -7.804 -3.249 -5.927 1.00 85.69 289 LEU A CA 1
ATOM 2345 C C . LEU A 1 289 ? -6.853 -2.278 -5.213 1.00 85.69 289 LEU A C 1
ATOM 2347 O O . LEU A 1 289 ? -7.299 -1.492 -4.379 1.00 85.69 289 LEU A O 1
ATOM 2351 N N . ARG A 1 290 ? -5.545 -2.345 -5.484 1.00 85.81 290 ARG A N 1
ATOM 2352 C CA . ARG A 1 290 ? -4.558 -1.441 -4.880 1.00 85.81 290 ARG A CA 1
ATOM 2353 C C . ARG A 1 290 ? -4.532 -0.074 -5.543 1.00 85.81 290 ARG A C 1
ATOM 2355 O O . ARG A 1 290 ? -3.912 0.818 -4.987 1.00 85.81 290 ARG A O 1
ATOM 2362 N N . ILE A 1 291 ? -5.137 0.106 -6.712 1.00 85.38 291 ILE A N 1
ATOM 2363 C CA . ILE A 1 291 ? -5.021 1.349 -7.478 1.00 85.38 291 ILE A CA 1
ATOM 2364 C C . ILE A 1 291 ? -6.277 2.191 -7.261 1.00 85.38 291 ILE A C 1
ATOM 2366 O O . ILE A 1 291 ? -7.398 1.727 -7.479 1.00 85.38 291 ILE A O 1
ATOM 2370 N N . THR A 1 292 ? -6.086 3.428 -6.793 1.00 68.19 292 THR A N 1
ATOM 2371 C CA . THR A 1 292 ? -7.174 4.375 -6.517 1.00 68.19 292 THR A CA 1
ATOM 2372 C C . THR A 1 292 ? -7.943 4.746 -7.789 1.00 68.19 292 THR A C 1
ATOM 2374 O O . THR A 1 292 ? -7.383 4.780 -8.882 1.00 68.19 292 THR A O 1
ATOM 2377 N N . GLY A 1 293 ? -9.239 5.047 -7.645 1.00 54.56 293 GLY A N 1
ATOM 2378 C CA . GLY A 1 293 ? -10.123 5.401 -8.769 1.00 54.56 293 GLY A CA 1
ATOM 2379 C C . GLY A 1 293 ? -10.945 4.241 -9.346 1.00 54.56 293 GLY A C 1
ATOM 2380 O O . GLY A 1 293 ? -11.613 4.427 -10.359 1.00 54.56 293 GLY A O 1
ATOM 2381 N N . ASN A 1 294 ? -10.922 3.070 -8.697 1.00 40.06 294 ASN A N 1
ATOM 2382 C CA . ASN A 1 294 ? -11.709 1.882 -9.058 1.00 40.06 294 ASN A CA 1
ATOM 2383 C C . ASN A 1 294 ? -12.829 1.540 -8.048 1.00 40.06 294 ASN A C 1
ATOM 2385 O O . ASN A 1 294 ? -13.262 0.391 -7.983 1.00 40.06 294 ASN A O 1
ATOM 2389 N N . PHE A 1 295 ? -13.299 2.524 -7.274 1.00 36.31 295 PHE A N 1
ATOM 2390 C CA . PHE A 1 295 ? -14.505 2.418 -6.442 1.00 36.31 295 PHE A CA 1
ATOM 2391 C C . PHE A 1 295 ? -15.587 3.367 -6.950 1.00 36.31 295 PHE A C 1
ATOM 2393 O O . PHE A 1 295 ? -15.236 4.529 -7.260 1.00 36.31 295 PHE A O 1
#

Secondary structure (DSSP, 8-state):
-HHHHHHHHHHHH-TTS-EEEEEETTEEEEEETTEEE-SEEEEEEE-HHHHHHHHGGGTSEEEEEEETTTEEEEEEEES-TT----EEEPPPPTTS-----EEE-EEPPHHHHTT---EEEEESS-HHHHTTT--EEEE-GGGBHHHIIIII--S-EEEE-SEEE-S--B-HHHHHHHHH--SS----S-EEEEEETTS-EEEEET--GGGGGGEEEEE----TTSPPPPEEPEEEE-HHHHTT---BEEEE---SS---GGGSTTEEEE-GGGSTT--TT-STT---TTBTT--

Mean predicted aligned error: 7.44 Å

Sequence (295 aa):
MIEKILQKLYDEYYPDRDIQVLIVNGRVTLAINDTAQASYSIKGTYRYEEVQNLNQFTNGFVQYGLCPGDGPTAIIGLADPNANLKFILDASPYGKMPNTHSMIFNRYSDEDAKQVSNYTVYGLNGLLELADIVKFDKIHFSYDARYQEAVISQEPRVLKMNCKFDRFHYSYRECKYFATHQPYFEISNSVAFATLADGRHIALPGFSYDRKDEALGFRDVWESYCEEPPVLGINFMTDKEASQYDDFEIYIYDYSYLCDPSLVPRLAKVDRTFSSGFDFCKTTDGKDLRITGNF

Radius of gyration: 22.57 Å; Cα contacts (8 Å, |Δi|>4): 641; chains: 1; bounding box: 53×47×61 Å

Solvent-accessible surface area (backbone atoms only — not comparable to full-atom values): 16021 Å² total; per-residue (Å²): 112,68,50,64,54,52,37,55,51,47,50,69,79,39,71,92,56,53,67,44,58,43,73,57,96,89,36,86,38,83,41,54,29,34,47,45,68,28,41,23,27,45,58,69,65,35,33,47,70,56,48,55,60,56,24,68,54,26,84,39,27,65,50,42,27,37,26,89,92,81,42,44,34,31,42,26,21,34,94,52,77,78,49,62,46,46,30,34,30,50,34,15,53,82,56,45,55,77,43,83,57,66,40,53,39,47,71,49,53,77,71,60,40,66,73,44,65,57,25,39,40,32,27,55,42,34,66,76,72,37,48,89,76,55,58,68,66,20,47,24,61,88,59,25,27,66,39,37,57,58,67,69,49,81,70,67,35,66,46,59,24,43,31,29,42,42,97,59,60,34,35,46,68,54,53,54,48,49,28,64,66,53,94,66,41,68,41,49,66,34,60,26,35,30,41,35,72,89,70,49,40,35,33,27,39,39,38,52,62,89,52,50,85,33,47,72,19,36,24,61,56,38,40,71,98,54,75,82,56,69,77,34,52,61,45,78,44,54,74,77,61,42,63,76,47,54,59,24,40,49,35,35,60,52,62,48,55,46,54,38,65,88,74,50,79,60,65,64,46,52,24,30,82,72,42,94,82,54,60,56,44,78,47,98,85,51,49,48,67,47,46,72,89,80,124

Foldseek 3Di:
DVQVVVVVVCCVVPVPWPWHFDQDPNDTDIARLAEAEFQFWFPWFFALVRVVVVLVLLPDEKFWFAFVPPGTAMEHNHNDNPRNYQWYQHFDAPQAFRRPDTTGTGTDDPVVRNVDGGYTYTYDGNCVVCQVPTDTRHGHLVQFPLQCVFPVDLAADAQAFFFWFAPAFAALVRLLVCLQDQPFAPAHSDKWWKAWPVGAIAIERSDHPVSVRSHPFYFYAAAPPDDGGDTIHIGIDDSVRSNVDGGYIYTYRHRPGGGPVVSPPGTPGGHHCSDPPDDQLPDPVSTRNRGPPPD

=== Feature glossary ===
The record interleaves many kinds of information about one protein. Here is each kind framed as the question it answers.

Q: What are the backbone torsion angles?
A: φ (phi) and ψ (psi) are the two rotatable backbone dihedrals per residue: φ is the C(i-1)–N–Cα–C torsion, ψ is the N–Cα–C–N(i+1) torsion, both in degrees on (−180°, 180°]. α-helical residues cluster near (−60°, −45°); β-strand residues near (−120°, +130°). A Ramachandran plot is simply a scatter of (φ, ψ) for every residue.

Q: What is the amino-acid chain?
A: This is the polypeptide sequence — one letter per residue, N-terminus first. Length ranges from a few dozen residues for small domains to over a thousand for large multi-domain proteins.

Q: How mobile is each atom in the crystal?
A: For experimental (PDB) structures, the B-factor (temperature factor) quantifies the positional spread of each atom in the crystal — a combination of thermal vibration and static disorder — in units of Å². High B-factors mark flexible loops or poorly resolved regions; low B-factors mark the rigid, well-ordered core.

Q: Are the domains correctly placed relative to each other?
A: Predicted Aligned Error (PAE) is an AlphaFold confidence matrix: entry (i, j) is the expected error in the position of residue j, in ångströms, when the prediction is superimposed on the true structure at residue i. Low PAE within a block of residues means that block is internally rigid and well-predicted; high PAE between two blocks means their relative placement is uncertain even if each block individually is confident.

Q: How confident is the AlphaFold model at each residue?
A: pLDDT is the predicted lDDT-Cα score: AlphaFold's confidence that the local environment of each residue (all inter-atomic distances within 15 Å) is correctly placed. It is a per-residue number between 0 and 100, with higher meaning more reliable.

Q: What family and function is it annotated with?
A: Functional annotations link the protein to curated databases. InterPro entries identify conserved domains and families by matching the sequence against member-database signatures (Pfam, PROSITE, CDD, …). Gene Ontology (GO) terms describe molecular function, biological process, and cellular component in a controlled vocabulary. CATH places the structure in a hierarchical fold classification (Class/Architecture/Topology/Homologous-superfamily). The organism is the source species.

Q: How big and how compact is the whole molecule?
A: Three whole-structure scalars: the radius of gyration (RMS distance of Cα from centroid, in Å), the count of Cα–Cα contacts (pairs closer than 8 Å and separated by more than four residues in sequence — i.e. tertiary, not local, contacts), and the bounding-box dimensions. Together they distinguish compact globular folds from extended fibres or disordered chains.

Q: What known structures does this most resemble?
A: The Foldseek neighbor list gives the closest experimentally determined structures in the PDB, ranked by structural alignment. TM-score near 1 means near-identical fold; near 0.3 means only rough topology match. This is how one finds what a novel AlphaFold prediction most resembles in the solved-structure universe.

Q: Which residues are buried vs exposed?
A: SASA measures how much of the protein is reachable by solvent. It is computed by rolling a water-sized probe over the atomic surface and summing the exposed area (Å²). Per-residue SASA distinguishes core (buried, low SASA) from surface (exposed, high SASA) residues; total SASA is a whole-molecule size measure.

Q: Which residues are in helices, strands, or loops?
A: Eight-state secondary structure (DSSP): H is the canonical α-helix, G the tighter 3₁₀-helix, I the wider π-helix; E/B are β-structure, T and S are turns and bends, and '-' is everything else. DSSP derives these from the pattern of main-chain N–H···O=C hydrogen bonds, not from the sequence.

Q: Where is each backbone atom in 3D?
A: Structure coordinates are given as an mmCIF _atom_site loop: one row per atom with element, residue name, chain id, sequence number, and x/y/z position in Å. Only the four main-chain atoms per residue are included here; side chains are omitted to keep the record compact.

Q: What if only a Cα trace is available?
A: Three-state secondary structure (P-SEA) collapses the eight DSSP classes into helix (a), strand (b), and coil (c). P-SEA assigns these from Cα geometry alone — distances and angles — without requiring backbone oxygens, so it works on any Cα trace.

Q: What do the rendered images show?
A: The six renders are orthographic views along the three Cartesian axes in both directions. Representation (cartoon, sticks, or surface) and color scheme (sequence-rainbow or by-chain) vary across proteins so the training set covers all the common visualization conventions.

Q: What does the local fold look like, residue by residue?
A: Foldseek's 3Di representation compresses backbone geometry into a per-residue letter drawn from a learned twenty-state alphabet. It captures the tertiary interaction pattern around each residue — which residues are packed against it in space, regardless of where they are in sequence.

Q: What do the diagnostic plots show?
A: The contact map is a binary N×N matrix image: pixel (i, j) is dark where Cα_i and Cα_j are within 8 Å and |i−j|>4. Because the |i−j|>4 filter removes local helical contacts, off-diagonal stripes parallel to the main diagonal indicate parallel β-sheets; stripes perpendicular to it indicate antiparallel β-sheets. The Ramachandran plot scatters every residue's (φ, ψ) pair against the sterically allowed regions. The PAE heatmap renders the predicted-aligned-error matrix.